Protein AF-A0A381RQI3-F1 (afdb_monomer)

InterPro domains:
  IPR013785 Aldolase-type TIM barrel [G3DSA:3.20.20.70] (3-277)
  IPR019563 Glycosyl-hydrolase 97, catalytic domain [PF10566] (22-69)
  IPR029483 Glycosyl-hydrolase 97, C-terminal oligomerisation domain [PF14509] (173-273)
  IPR052720 Glycosyl Hydrolase Family 97 [PTHR35803] (22-275)

Mean predicted aligned error: 3.52 Å

Structure (mmCIF, N/CA/C/O backbone):
data_AF-A0A381RQI3-F1
#
_entry.id   AF-A0A381RQI3-F1
#
loop_
_atom_site.group_PDB
_atom_site.id
_atom_site.type_symbol
_atom_site.label_atom_id
_atom_site.label_alt_id
_atom_site.label_comp_id
_atom_site.label_asym_id
_atom_site.label_entity_id
_atom_site.label_seq_id
_atom_site.pdbx_PDB_ins_code
_atom_site.Cartn_x
_atom_site.Cartn_y
_atom_site.Cartn_z
_atom_site.occupancy
_atom_site.B_iso_or_equiv
_atom_site.auth_seq_id
_atom_site.auth_comp_id
_atom_site.auth_asym_id
_atom_site.auth_atom_id
_atom_site.pdbx_PDB_model_num
ATOM 1 N N . VAL A 1 1 ? 12.091 7.242 -14.788 1.00 53.16 1 VAL A N 1
ATOM 2 C CA . VAL A 1 1 ? 11.832 5.875 -15.275 1.00 53.16 1 VAL A CA 1
ATOM 3 C C . VAL A 1 1 ? 12.208 5.806 -16.738 1.00 53.16 1 VAL A C 1
ATOM 5 O O . VAL A 1 1 ? 11.920 6.746 -17.475 1.00 53.16 1 VAL A O 1
ATOM 8 N N . ASN A 1 2 ? 12.920 4.756 -17.129 1.00 59.88 2 ASN A N 1
ATOM 9 C CA . ASN A 1 2 ? 13.439 4.573 -18.485 1.00 59.88 2 ASN A CA 1
ATOM 10 C C . ASN A 1 2 ? 12.409 3.966 -19.458 1.00 59.88 2 ASN A C 1
ATOM 12 O O . ASN A 1 2 ? 12.675 3.927 -20.662 1.00 59.88 2 ASN A O 1
ATOM 16 N N . ASP A 1 3 ? 11.251 3.533 -18.953 1.00 67.50 3 ASP A N 1
ATOM 17 C CA . ASP A 1 3 ? 10.214 2.773 -19.661 1.00 67.50 3 ASP A CA 1
ATOM 18 C C . ASP A 1 3 ? 9.406 3.586 -20.688 1.00 67.50 3 ASP A C 1
ATOM 20 O O . ASP A 1 3 ? 8.985 3.052 -21.714 1.00 67.50 3 ASP A O 1
ATOM 24 N N . GLY A 1 4 ? 9.283 4.900 -20.485 1.00 73.31 4 GLY A N 1
ATOM 25 C CA . GLY A 1 4 ? 8.610 5.830 -21.398 1.00 73.31 4 GLY A CA 1
ATOM 26 C C . GLY A 1 4 ? 9.417 6.258 -22.632 1.00 73.31 4 GLY A C 1
ATOM 27 O O . GLY A 1 4 ? 9.038 7.225 -23.292 1.00 73.31 4 GLY A O 1
ATOM 28 N N . SER A 1 5 ? 10.542 5.604 -22.944 1.00 82.44 5 SER A N 1
ATOM 29 C CA . SER A 1 5 ? 11.414 5.992 -24.062 1.00 82.44 5 SER A CA 1
ATOM 30 C C . SER A 1 5 ? 11.905 4.804 -24.894 1.00 82.44 5 SER A C 1
ATOM 32 O O . SER A 1 5 ? 12.023 3.678 -24.409 1.00 82.44 5 SER A O 1
ATOM 34 N N . GLN A 1 6 ? 12.215 5.063 -26.168 1.00 89.44 6 GLN A N 1
ATOM 35 C CA . GLN A 1 6 ? 12.796 4.085 -27.089 1.00 89.44 6 GLN A CA 1
ATOM 36 C C . GLN A 1 6 ? 14.313 3.984 -26.877 1.00 89.44 6 GLN A C 1
ATOM 38 O O . GLN A 1 6 ? 15.108 4.552 -27.630 1.00 89.44 6 GLN A O 1
ATOM 43 N N . ASN A 1 7 ? 14.733 3.321 -25.804 1.00 89.75 7 ASN A N 1
ATOM 44 C CA . ASN A 1 7 ? 16.131 3.274 -25.365 1.00 89.75 7 ASN A CA 1
ATOM 45 C C . ASN A 1 7 ? 16.698 1.852 -25.210 1.00 89.75 7 ASN A C 1
ATOM 47 O O . ASN A 1 7 ? 17.903 1.719 -24.976 1.00 89.75 7 ASN A O 1
ATOM 51 N N . ILE A 1 8 ? 15.890 0.804 -25.402 1.00 91.81 8 ILE A N 1
ATOM 52 C CA . ILE A 1 8 ? 16.362 -0.583 -25.354 1.00 91.81 8 ILE A CA 1
ATOM 53 C C . ILE A 1 8 ? 17.186 -0.879 -26.601 1.00 91.81 8 ILE A C 1
ATOM 55 O O . ILE A 1 8 ? 16.672 -0.841 -27.713 1.00 91.81 8 ILE A O 1
ATOM 59 N N . LYS A 1 9 ? 18.471 -1.187 -26.436 1.00 92.62 9 LYS A N 1
ATOM 60 C CA . LYS A 1 9 ? 19.347 -1.515 -27.565 1.00 92.62 9 LYS A CA 1
ATOM 61 C C . LYS A 1 9 ? 19.154 -2.972 -27.980 1.00 92.62 9 LYS A C 1
ATOM 63 O O . LYS A 1 9 ? 19.277 -3.871 -27.152 1.00 92.62 9 LYS A O 1
ATOM 68 N N . ARG A 1 10 ? 18.934 -3.198 -29.273 1.00 93.00 10 ARG A N 1
ATOM 69 C CA . ARG A 1 10 ? 18.914 -4.522 -29.903 1.00 93.00 10 ARG A CA 1
ATOM 70 C C . ARG A 1 10 ? 19.879 -4.537 -31.076 1.00 93.00 10 ARG A C 1
ATOM 72 O O . ARG A 1 10 ? 19.765 -3.701 -31.965 1.00 93.00 10 ARG A O 1
ATOM 79 N N . THR A 1 11 ? 20.794 -5.494 -31.106 1.00 93.81 11 THR A N 1
ATOM 80 C CA . THR A 1 11 ? 21.618 -5.738 -32.295 1.00 93.81 11 THR A CA 1
ATOM 81 C C . THR A 1 11 ? 20.816 -6.596 -33.268 1.00 93.81 11 THR A C 1
ATOM 83 O O . THR A 1 11 ? 20.365 -7.680 -32.899 1.00 93.81 11 THR A O 1
ATOM 86 N N . GLY A 1 12 ? 20.573 -6.091 -34.476 1.00 92.50 12 GLY A N 1
ATOM 87 C CA . GLY A 1 12 ? 19.930 -6.851 -35.543 1.00 92.50 12 GLY A CA 1
ATOM 88 C C . GLY A 1 12 ? 20.880 -7.861 -36.180 1.00 92.50 12 GLY A C 1
ATOM 89 O O . GLY A 1 12 ? 22.092 -7.810 -35.980 1.00 92.50 12 GLY A O 1
ATOM 90 N N . GLU A 1 13 ? 20.325 -8.764 -36.984 1.00 92.88 13 GLU A N 1
ATOM 91 C CA . GLU A 1 13 ? 21.108 -9.744 -37.754 1.00 92.88 13 GLU A CA 1
ATOM 92 C C . GLU A 1 13 ? 22.053 -9.076 -38.766 1.00 92.88 13 GLU A C 1
ATOM 94 O O . GLU A 1 13 ? 23.093 -9.630 -39.107 1.00 92.88 13 GLU A O 1
ATOM 99 N N . ASP A 1 14 ? 21.738 -7.848 -39.191 1.00 95.44 14 ASP A N 1
ATOM 100 C CA . ASP A 1 14 ? 22.593 -7.007 -40.034 1.00 95.44 14 ASP A CA 1
ATOM 101 C C . ASP A 1 14 ? 23.737 -6.317 -39.261 1.00 95.44 14 ASP A C 1
ATOM 103 O O . ASP A 1 14 ? 24.467 -5.497 -39.822 1.00 95.44 14 ASP A O 1
ATOM 107 N N . GLY A 1 15 ? 23.882 -6.611 -37.965 1.00 94.81 15 GLY A N 1
ATOM 108 C CA . GLY A 1 15 ? 24.885 -6.031 -37.076 1.00 94.81 15 GLY A CA 1
ATOM 109 C C . GLY A 1 15 ? 24.586 -4.599 -36.623 1.00 94.81 15 GLY A C 1
ATOM 110 O O . GLY A 1 15 ? 25.375 -4.032 -35.863 1.00 94.81 15 GLY A O 1
ATOM 111 N N . LYS A 1 16 ? 23.468 -3.988 -37.042 1.00 96.31 16 LYS A N 1
ATOM 112 C CA . LYS A 1 16 ? 23.109 -2.623 -36.631 1.00 96.31 16 LYS A CA 1
ATOM 113 C C . LYS A 1 16 ? 22.409 -2.609 -35.281 1.00 96.31 16 LYS A C 1
ATOM 115 O O . LYS A 1 16 ? 21.714 -3.546 -34.899 1.00 96.31 16 LYS A O 1
ATOM 120 N N . ILE A 1 17 ? 22.560 -1.498 -34.564 1.00 95.12 17 ILE A N 1
ATOM 121 C CA . ILE A 1 17 ? 21.849 -1.263 -33.306 1.00 95.12 17 ILE A CA 1
ATOM 122 C C . ILE A 1 17 ? 20.512 -0.588 -33.607 1.00 95.12 17 ILE A C 1
ATOM 124 O O . ILE A 1 17 ? 20.463 0.552 -34.067 1.00 95.12 17 ILE A O 1
ATOM 128 N N . TYR A 1 18 ? 19.435 -1.280 -33.268 1.00 93.62 18 TYR A N 1
ATOM 129 C CA . TYR A 1 18 ? 18.078 -0.763 -33.204 1.00 93.62 18 TYR A CA 1
ATOM 130 C C . TYR A 1 18 ? 17.760 -0.316 -31.780 1.00 93.62 18 TYR A C 1
ATOM 132 O O . TYR A 1 18 ? 18.354 -0.797 -30.808 1.00 93.62 18 TYR A O 1
ATOM 140 N N . LYS A 1 19 ? 16.814 0.616 -31.657 1.00 94.50 19 LYS A N 1
ATOM 141 C CA . LYS A 1 19 ? 16.245 1.006 -30.370 1.00 94.50 19 LYS A CA 1
ATOM 142 C C . LYS A 1 19 ? 14.799 0.539 -30.301 1.00 94.50 19 LYS A C 1
ATOM 144 O O . LYS A 1 19 ? 14.014 0.843 -31.192 1.00 94.50 19 LYS A O 1
ATOM 149 N N . GLU A 1 20 ? 14.452 -0.167 -29.242 1.00 94.81 20 GLU A N 1
ATOM 150 C CA . GLU A 1 20 ? 13.129 -0.733 -29.006 1.00 94.81 20 GLU A CA 1
ATOM 151 C C . GLU A 1 20 ? 12.443 -0.015 -27.837 1.00 94.81 20 GLU A C 1
ATOM 153 O O . GLU A 1 20 ? 13.090 0.608 -26.987 1.00 94.81 20 GLU A O 1
ATOM 158 N N . TRP A 1 21 ? 11.114 -0.090 -27.808 1.00 94.06 21 TRP A N 1
ATOM 159 C CA . TRP A 1 21 ? 10.300 0.376 -26.686 1.00 94.06 21 TRP A CA 1
ATOM 160 C C . TRP A 1 21 ? 10.151 -0.733 -25.645 1.00 94.06 21 TRP A C 1
ATOM 162 O O . TRP A 1 21 ? 10.003 -1.899 -26.012 1.00 94.06 21 TRP A O 1
ATOM 172 N N . HIS A 1 22 ? 10.054 -0.370 -24.362 1.00 93.88 22 HIS A N 1
ATOM 173 C CA . HIS A 1 22 ? 9.750 -1.316 -23.275 1.00 93.88 22 HIS A CA 1
ATOM 174 C C . HIS A 1 22 ? 8.429 -2.069 -23.489 1.00 93.88 22 HIS A C 1
ATOM 176 O O . HIS A 1 22 ? 8.245 -3.171 -22.977 1.00 93.88 22 HIS A O 1
ATOM 182 N N . HIS A 1 23 ? 7.509 -1.488 -24.264 1.00 93.69 23 HIS A N 1
ATOM 183 C CA . HIS A 1 23 ? 6.195 -2.066 -24.541 1.00 93.69 23 HIS A CA 1
ATOM 184 C C . HIS A 1 23 ? 6.011 -2.527 -25.993 1.00 93.69 23 HIS A C 1
ATOM 186 O O . HIS A 1 23 ? 4.901 -2.879 -26.389 1.00 93.69 23 HIS A O 1
ATOM 192 N N . GLY A 1 24 ? 7.083 -2.512 -26.792 1.00 95.12 24 GLY A N 1
ATOM 193 C CA . GLY A 1 24 ? 7.078 -3.057 -28.148 1.00 95.12 24 GLY A CA 1
ATOM 194 C C . GLY A 1 24 ? 7.112 -4.586 -28.149 1.00 95.12 24 GLY A C 1
ATOM 195 O O . GLY A 1 24 ? 7.486 -5.208 -27.153 1.00 95.12 24 GLY A O 1
ATOM 196 N N . GLN A 1 25 ? 6.769 -5.194 -29.289 1.00 95.75 25 GLN A N 1
ATOM 197 C CA . GLN A 1 25 ? 6.721 -6.653 -29.451 1.00 95.75 25 GLN A CA 1
ATOM 198 C C . GLN A 1 25 ? 8.014 -7.342 -28.991 1.00 95.75 25 GLN A C 1
ATOM 200 O O . GLN A 1 25 ? 7.950 -8.303 -28.231 1.00 95.75 25 GLN A O 1
ATOM 205 N N . TYR A 1 26 ? 9.177 -6.800 -29.368 1.00 94.94 26 TYR A N 1
ATOM 206 C CA . TYR A 1 26 ? 10.475 -7.347 -28.970 1.00 94.94 26 TYR A CA 1
ATOM 207 C C . TYR A 1 26 ? 10.625 -7.483 -27.445 1.00 94.94 26 TYR A C 1
ATOM 209 O O . TYR A 1 26 ? 11.058 -8.522 -26.948 1.00 94.94 26 TYR A O 1
ATOM 217 N N . MET A 1 27 ? 10.229 -6.458 -26.681 1.00 95.81 27 MET A N 1
ATOM 218 C CA . MET A 1 27 ? 10.315 -6.510 -25.220 1.00 95.81 27 MET A CA 1
ATOM 219 C C . MET A 1 27 ? 9.228 -7.387 -24.600 1.00 95.81 27 MET A C 1
ATOM 221 O O . MET A 1 27 ? 9.495 -8.058 -23.607 1.00 95.81 27 MET A O 1
ATOM 225 N N . VAL A 1 28 ? 8.036 -7.466 -25.199 1.00 97.00 28 VAL A N 1
ATOM 226 C CA . VAL A 1 28 ? 7.001 -8.426 -24.775 1.00 97.00 28 VAL A CA 1
ATOM 227 C C . VAL A 1 28 ? 7.511 -9.867 -24.898 1.00 97.00 28 VAL A C 1
ATOM 229 O O . VAL A 1 28 ? 7.361 -10.654 -23.961 1.00 97.00 28 VAL A O 1
ATOM 232 N N . GLU A 1 29 ? 8.157 -10.204 -26.014 1.00 97.25 29 GLU A N 1
ATOM 233 C CA . GLU A 1 29 ? 8.777 -11.515 -26.242 1.00 97.25 29 GLU A CA 1
ATOM 234 C C . GLU A 1 29 ? 9.956 -11.764 -25.290 1.00 97.25 29 GLU A C 1
ATOM 236 O O . GLU A 1 29 ? 10.095 -12.861 -24.747 1.00 97.25 29 GLU A O 1
ATOM 241 N N . HIS A 1 30 ? 10.764 -10.738 -25.008 1.00 96.25 30 HIS A N 1
ATOM 242 C CA . HIS A 1 30 ? 11.822 -10.817 -24.003 1.00 96.25 30 HIS A CA 1
ATOM 243 C C . HIS A 1 30 ? 11.269 -11.139 -22.606 1.00 96.25 30 HIS A C 1
ATOM 245 O O . HIS A 1 30 ? 11.702 -12.118 -21.994 1.00 96.25 30 HIS A O 1
ATOM 251 N N . PHE A 1 31 ? 10.285 -10.376 -22.114 1.00 96.69 31 PHE A N 1
ATOM 252 C CA . PHE A 1 31 ? 9.666 -10.623 -20.807 1.00 96.69 31 PHE A CA 1
ATOM 253 C C . PHE A 1 31 ? 9.037 -12.020 -20.737 1.00 96.69 31 PHE A C 1
ATOM 255 O O . PHE A 1 31 ? 9.186 -12.705 -19.725 1.00 96.69 31 PHE A O 1
ATOM 262 N N . ARG A 1 32 ? 8.393 -12.482 -21.822 1.00 97.38 32 ARG A N 1
ATOM 263 C CA . ARG A 1 32 ? 7.873 -13.854 -21.928 1.00 97.38 32 ARG A CA 1
ATOM 264 C C . ARG A 1 32 ? 8.980 -14.888 -21.754 1.00 97.38 32 ARG A C 1
ATOM 266 O O . ARG A 1 32 ? 8.833 -15.797 -20.943 1.00 97.38 32 ARG A O 1
ATOM 273 N N . LYS A 1 33 ? 10.087 -14.733 -22.483 1.00 98.12 33 LYS A N 1
ATOM 274 C CA . LYS A 1 33 ? 11.222 -15.658 -22.430 1.00 98.12 33 LYS A CA 1
ATOM 275 C C . LYS A 1 33 ? 11.845 -15.712 -21.037 1.00 98.12 33 LYS A C 1
ATOM 277 O O . LYS A 1 33 ? 12.157 -16.805 -20.568 1.00 98.12 33 LYS A O 1
ATOM 282 N N . VAL A 1 34 ? 12.022 -14.565 -20.377 1.00 97.88 34 VAL A N 1
ATOM 283 C CA . VAL A 1 34 ? 12.532 -14.503 -18.996 1.00 97.88 34 VAL A CA 1
ATOM 284 C C . VAL A 1 34 ? 11.594 -15.249 -18.051 1.00 97.88 34 VAL A C 1
ATOM 286 O O . VAL A 1 34 ? 12.056 -16.106 -17.305 1.00 97.88 34 VAL A O 1
ATOM 289 N N . LEU A 1 35 ? 10.286 -14.994 -18.138 1.00 97.62 35 LEU A N 1
ATOM 290 C CA . LEU A 1 35 ? 9.275 -15.634 -17.297 1.00 97.62 35 LEU A CA 1
ATOM 291 C C . LEU A 1 35 ? 9.223 -17.160 -17.477 1.00 97.62 35 LEU A C 1
ATOM 293 O O . LEU A 1 35 ? 9.250 -17.896 -16.492 1.00 97.62 35 LEU A O 1
ATOM 297 N N . GLU A 1 36 ? 9.193 -17.639 -18.723 1.00 98.19 36 GLU A N 1
ATOM 298 C CA . GLU A 1 36 ? 9.204 -19.072 -19.045 1.00 98.19 36 GLU A CA 1
ATOM 299 C C . GLU A 1 36 ? 10.511 -19.748 -18.634 1.00 98.19 36 GLU A C 1
ATOM 301 O O . GLU A 1 36 ? 10.508 -20.896 -18.195 1.00 98.19 36 GLU A O 1
ATOM 306 N N . THR A 1 37 ? 11.638 -19.048 -18.771 1.00 98.62 37 THR A N 1
ATOM 307 C CA . THR A 1 37 ? 12.931 -19.567 -18.320 1.00 98.62 37 THR A CA 1
ATOM 308 C C . THR A 1 37 ? 12.944 -19.672 -16.803 1.00 98.62 37 THR A C 1
ATOM 310 O O . THR A 1 37 ? 13.244 -20.742 -16.295 1.00 98.62 37 THR A O 1
ATOM 313 N N . ALA A 1 38 ? 12.548 -18.622 -16.081 1.00 98.56 38 ALA A N 1
ATOM 314 C CA . ALA A 1 38 ? 12.467 -18.641 -14.624 1.00 98.56 38 ALA A CA 1
ATOM 315 C C . ALA A 1 38 ? 11.561 -19.778 -14.120 1.00 98.56 38 ALA A C 1
ATOM 317 O O . ALA A 1 38 ? 11.947 -20.503 -13.209 1.00 98.56 38 ALA A O 1
ATOM 318 N N . ALA A 1 39 ? 10.427 -20.021 -14.788 1.00 98.19 39 ALA A N 1
ATOM 319 C CA . ALA A 1 39 ? 9.520 -21.117 -14.449 1.00 98.19 39 ALA A CA 1
ATOM 320 C C . ALA A 1 39 ? 10.182 -22.504 -14.563 1.00 98.19 39 ALA A C 1
ATOM 322 O O . ALA A 1 39 ? 9.957 -23.350 -13.704 1.00 98.19 39 ALA A O 1
ATOM 323 N N . LYS A 1 40 ? 11.040 -22.737 -15.572 1.00 98.38 40 LYS A N 1
ATOM 324 C CA . LYS A 1 40 ? 11.800 -24.001 -15.717 1.00 98.38 40 LYS A CA 1
ATOM 325 C C . LYS A 1 40 ? 12.765 -24.261 -14.559 1.00 98.38 40 LYS A C 1
ATOM 327 O O . LYS A 1 40 ? 13.135 -25.409 -14.342 1.00 98.38 40 LYS A O 1
ATOM 332 N N . TYR A 1 41 ? 13.191 -23.206 -13.869 1.00 98.44 41 TYR A N 1
ATOM 333 C CA . TYR A 1 41 ? 14.103 -23.265 -12.728 1.00 98.44 41 TYR A CA 1
ATOM 334 C C . TYR A 1 41 ? 13.388 -23.025 -11.393 1.00 98.44 41 TYR A C 1
ATOM 336 O O . TYR A 1 41 ? 14.059 -22.786 -10.396 1.00 98.44 41 TYR A O 1
ATOM 344 N N . GLU A 1 42 ? 12.050 -23.054 -11.372 1.00 98.12 42 GLU A N 1
ATOM 345 C CA . GLU A 1 42 ? 11.244 -22.826 -10.162 1.00 98.12 42 GLU A CA 1
ATOM 346 C C . GLU A 1 42 ? 11.527 -21.465 -9.495 1.00 98.12 42 GLU A C 1
ATOM 348 O O . GLU A 1 42 ? 11.385 -21.285 -8.288 1.00 98.12 42 GLU A O 1
ATOM 353 N N . VAL A 1 43 ? 11.909 -20.474 -10.307 1.00 98.38 43 VAL A N 1
ATOM 354 C CA . VAL A 1 43 ? 12.161 -19.102 -9.870 1.00 98.38 43 VAL A CA 1
ATOM 355 C C . VAL A 1 43 ? 10.942 -18.237 -10.162 1.00 98.38 43 VAL A C 1
ATOM 357 O O . VAL A 1 43 ? 10.460 -18.133 -11.297 1.00 98.38 43 VAL A O 1
ATOM 360 N N . SER A 1 44 ? 10.481 -17.560 -9.119 1.00 98.12 44 SER A N 1
ATOM 361 C CA . SER A 1 44 ? 9.484 -16.505 -9.225 1.00 98.12 44 SER A CA 1
ATOM 362 C C . SER A 1 44 ? 10.124 -15.138 -9.427 1.00 98.12 44 SER A C 1
ATOM 364 O O . SER A 1 44 ? 11.233 -14.886 -8.962 1.00 98.12 44 SER A O 1
ATOM 366 N N . ILE A 1 45 ? 9.422 -14.247 -10.125 1.00 97.06 45 ILE A N 1
ATOM 367 C CA . ILE A 1 45 ? 9.941 -12.940 -10.527 1.00 97.06 45 ILE A CA 1
ATOM 368 C C . ILE A 1 45 ? 9.050 -11.788 -10.060 1.00 97.06 45 ILE A C 1
ATOM 370 O O . ILE A 1 45 ? 7.818 -11.853 -10.122 1.00 97.06 45 ILE A O 1
ATOM 374 N N . VAL A 1 46 ? 9.713 -10.708 -9.645 1.00 96.75 46 VAL A N 1
ATOM 375 C CA . VAL A 1 46 ? 9.141 -9.376 -9.427 1.00 96.75 46 VAL A CA 1
ATOM 376 C C . VAL A 1 46 ? 9.880 -8.418 -10.354 1.00 96.75 46 VAL A C 1
ATOM 378 O O . VAL A 1 46 ? 11.093 -8.266 -10.242 1.00 96.75 46 VAL A O 1
ATOM 381 N N . VAL A 1 47 ? 9.179 -7.837 -11.330 1.00 94.50 47 VAL A N 1
ATOM 382 C CA . VAL A 1 47 ? 9.823 -7.088 -12.427 1.00 94.50 47 VAL A CA 1
ATOM 383 C C . VAL A 1 47 ? 9.572 -5.586 -12.288 1.00 94.50 47 VAL A C 1
ATOM 385 O O . VAL A 1 47 ? 8.422 -5.143 -12.323 1.00 94.50 47 VAL A O 1
ATOM 388 N N . HIS A 1 48 ? 10.647 -4.806 -12.172 1.00 95.25 48 HIS A N 1
ATOM 389 C CA . HIS A 1 48 ? 10.643 -3.340 -12.291 1.00 95.25 48 HIS A CA 1
ATOM 390 C C . HIS A 1 48 ? 10.879 -2.928 -13.755 1.00 95.25 48 HIS A C 1
ATOM 392 O O . HIS A 1 48 ? 11.354 -3.737 -14.555 1.00 95.25 48 HIS A O 1
ATOM 398 N N . GLU A 1 49 ? 10.391 -1.746 -14.141 1.00 94.19 49 GLU A N 1
ATOM 399 C CA . GLU A 1 49 ? 10.236 -1.323 -15.550 1.00 94.19 49 GLU A CA 1
ATOM 400 C C . GLU A 1 49 ? 9.617 -2.393 -16.495 1.00 94.19 49 GLU A C 1
ATOM 402 O O . GLU A 1 49 ? 10.132 -2.664 -17.588 1.00 94.19 49 GLU A O 1
ATOM 407 N N . PRO A 1 50 ? 8.495 -3.038 -16.115 1.00 94.06 50 PRO A N 1
ATOM 408 C CA . PRO A 1 50 ? 7.918 -4.146 -16.865 1.00 94.06 50 PRO A CA 1
ATOM 409 C C . PRO A 1 50 ? 7.074 -3.673 -18.064 1.00 94.06 50 PRO A C 1
ATOM 411 O O . PRO A 1 50 ? 6.647 -2.522 -18.171 1.00 94.06 50 PRO A O 1
ATOM 414 N N . ILE A 1 51 ? 6.663 -4.619 -18.913 1.00 94.19 51 ILE A N 1
ATOM 415 C CA . ILE A 1 51 ? 5.397 -4.469 -19.644 1.00 94.19 51 ILE A CA 1
ATOM 416 C C . ILE A 1 51 ? 4.222 -4.439 -18.648 1.00 94.19 51 ILE A C 1
ATOM 418 O O . ILE A 1 51 ? 4.220 -5.181 -17.659 1.00 94.19 51 ILE A O 1
ATOM 422 N N . LYS A 1 52 ? 3.189 -3.628 -18.918 1.00 94.44 52 LYS A N 1
ATOM 423 C CA . LYS A 1 52 ? 1.947 -3.635 -18.124 1.00 94.44 52 LYS A CA 1
ATOM 424 C C . LYS A 1 52 ? 1.354 -5.045 -18.022 1.00 94.44 52 LYS A C 1
ATOM 426 O O . LYS A 1 52 ? 1.432 -5.832 -18.967 1.00 94.44 52 LYS A O 1
ATOM 431 N N . ASP A 1 53 ? 0.732 -5.363 -16.893 1.00 96.12 53 ASP A N 1
ATOM 432 C CA . ASP A 1 53 ? 0.089 -6.667 -16.747 1.00 96.12 53 ASP A CA 1
ATOM 433 C C . ASP A 1 53 ? -1.200 -6.756 -17.565 1.00 96.12 53 ASP A C 1
ATOM 435 O O . ASP A 1 53 ? -1.946 -5.785 -17.729 1.00 96.12 53 ASP A O 1
ATOM 439 N N . THR A 1 54 ? -1.454 -7.968 -18.034 1.00 96.31 54 THR A N 1
ATOM 440 C CA . THR A 1 54 ? -2.621 -8.385 -18.813 1.00 96.31 54 THR A CA 1
ATOM 441 C C . THR A 1 54 ? -3.251 -9.663 -18.241 1.00 96.31 54 THR A C 1
ATOM 443 O O . THR A 1 54 ? -4.022 -10.333 -18.919 1.00 96.31 54 THR A O 1
ATOM 446 N N . GLY A 1 55 ? -2.932 -10.012 -16.988 1.00 95.50 55 GLY A N 1
ATOM 447 C CA . GLY A 1 55 ? -3.449 -11.186 -16.281 1.00 95.50 55 GLY A CA 1
ATOM 448 C C . GLY A 1 55 ? -2.594 -12.443 -16.443 1.00 95.50 55 GLY A C 1
ATOM 449 O O . GLY A 1 55 ? -3.033 -13.540 -16.096 1.00 95.50 55 GLY A O 1
ATOM 450 N N . ILE A 1 56 ? -1.365 -12.314 -16.955 1.00 95.19 56 ILE A N 1
ATOM 451 C CA . ILE A 1 56 ? -0.564 -13.475 -17.362 1.00 95.19 56 ILE A CA 1
ATOM 452 C C . ILE A 1 56 ? -0.139 -14.377 -16.200 1.00 95.19 56 ILE A C 1
ATOM 454 O O . ILE A 1 56 ? 0.124 -15.561 -16.404 1.00 95.19 56 ILE A O 1
ATOM 458 N N . ARG A 1 57 ? -0.152 -13.840 -14.976 1.00 95.81 57 ARG A N 1
ATOM 459 C CA . ARG A 1 57 ? 0.063 -14.591 -13.734 1.00 95.81 57 ARG A CA 1
ATOM 460 C C . ARG A 1 57 ? -0.891 -15.780 -13.561 1.00 95.81 57 ARG A C 1
ATOM 462 O O . ARG A 1 57 ? -0.553 -16.729 -12.875 1.00 95.81 57 ARG A O 1
ATOM 469 N N . ARG A 1 58 ? -2.060 -15.776 -14.221 1.00 97.19 58 ARG A N 1
ATOM 470 C CA . ARG A 1 58 ? -2.958 -16.944 -14.251 1.00 97.19 58 ARG A CA 1
ATOM 471 C C . ARG A 1 58 ? -2.336 -18.135 -14.990 1.00 97.19 58 ARG A C 1
ATOM 473 O O . ARG A 1 58 ? -2.560 -19.273 -14.604 1.00 97.19 58 ARG A O 1
ATOM 480 N N . THR A 1 59 ? -1.604 -17.874 -16.071 1.00 97.31 59 THR A N 1
ATOM 481 C CA . THR A 1 59 ? -0.931 -18.907 -16.877 1.00 97.31 59 THR A CA 1
ATOM 482 C C . THR A 1 59 ? 0.450 -19.235 -16.315 1.00 97.31 59 THR A C 1
ATOM 484 O O . THR A 1 59 ? 0.857 -20.389 -16.338 1.00 97.31 59 THR A O 1
ATOM 487 N N . PHE A 1 60 ? 1.155 -18.225 -15.798 1.00 97.44 60 PHE A N 1
ATOM 488 C CA . PHE A 1 60 ? 2.491 -18.342 -15.214 1.00 97.44 60 PHE A CA 1
ATOM 489 C C . PHE A 1 60 ? 2.492 -17.761 -13.793 1.00 97.44 60 PHE A C 1
ATOM 491 O O . PHE A 1 60 ? 2.827 -16.585 -13.621 1.00 97.44 60 PHE A O 1
ATOM 498 N N . PRO A 1 61 ? 2.114 -18.555 -12.773 1.00 97.12 61 PRO A N 1
ATOM 499 C CA . PRO A 1 61 ? 2.002 -18.084 -11.388 1.00 97.12 61 PRO A CA 1
ATOM 500 C C . PRO A 1 61 ? 3.316 -17.581 -10.783 1.00 97.12 61 PRO A C 1
ATOM 502 O O . PRO A 1 61 ? 3.295 -16.811 -9.829 1.00 97.12 61 PRO A O 1
ATOM 505 N N . ASN A 1 62 ? 4.459 -17.951 -11.369 1.00 97.75 62 ASN A N 1
ATOM 506 C CA . ASN A 1 62 ? 5.771 -17.445 -10.974 1.00 97.75 62 ASN A CA 1
ATOM 507 C C . ASN A 1 62 ? 5.989 -15.958 -11.351 1.00 97.75 62 ASN A C 1
ATOM 509 O O . ASN A 1 62 ? 6.951 -15.349 -10.894 1.00 97.75 62 ASN A O 1
ATOM 513 N N . MET A 1 63 ? 5.094 -15.333 -12.132 1.00 96.56 63 MET A N 1
ATOM 514 C CA . MET A 1 63 ? 5.004 -13.870 -12.257 1.00 96.56 63 MET A CA 1
ATOM 515 C C . MET A 1 63 ? 4.242 -13.288 -11.054 1.00 96.56 63 MET A C 1
ATOM 517 O O . MET A 1 63 ? 3.054 -12.974 -11.157 1.00 96.56 63 MET A O 1
ATOM 521 N N . ILE A 1 64 ? 4.922 -13.152 -9.916 1.00 95.44 64 ILE A N 1
ATOM 522 C CA . ILE A 1 64 ? 4.295 -12.786 -8.637 1.00 95.44 64 ILE A CA 1
ATOM 523 C C . ILE A 1 64 ? 3.792 -11.340 -8.644 1.00 95.44 64 ILE A C 1
ATOM 525 O O . ILE A 1 64 ? 2.645 -11.069 -8.291 1.00 95.44 64 ILE A O 1
ATOM 529 N N . SER A 1 65 ? 4.659 -10.396 -9.010 1.00 95.50 65 SER A N 1
ATOM 530 C CA . SER A 1 65 ? 4.351 -8.965 -8.978 1.00 95.50 65 SER A CA 1
ATOM 531 C C . SER A 1 65 ? 5.201 -8.193 -9.982 1.00 95.50 65 SER A C 1
ATOM 533 O O . SER A 1 65 ? 6.084 -8.744 -10.642 1.00 95.50 65 SER A O 1
ATOM 535 N N . ARG A 1 66 ? 4.910 -6.907 -10.147 1.00 96.12 66 ARG A N 1
ATOM 536 C CA . ARG A 1 66 ? 5.684 -5.989 -10.987 1.00 96.12 66 ARG A CA 1
ATOM 537 C C . ARG A 1 66 ? 5.476 -4.551 -10.518 1.00 96.12 66 ARG A C 1
ATOM 539 O O . ARG A 1 66 ? 4.429 -4.267 -9.942 1.00 96.12 66 ARG A O 1
ATOM 546 N N . GLU A 1 67 ? 6.396 -3.639 -10.804 1.00 96.38 67 GLU A N 1
ATOM 547 C CA . GLU A 1 67 ? 6.224 -2.221 -10.452 1.00 96.38 67 GLU A CA 1
ATOM 548 C C . GLU A 1 67 ? 5.370 -1.496 -11.512 1.00 96.38 67 GLU A C 1
ATOM 550 O O . GLU A 1 67 ? 4.145 -1.469 -11.402 1.00 96.38 67 GLU A O 1
ATOM 555 N N . GLY A 1 68 ? 5.952 -0.986 -12.602 1.00 94.31 68 GLY A N 1
ATOM 556 C CA . GLY A 1 68 ? 5.206 -0.491 -13.778 1.00 94.31 68 GLY A CA 1
ATOM 557 C C . GLY A 1 68 ? 4.257 0.680 -13.495 1.00 94.31 68 GLY A C 1
ATOM 558 O O . GLY A 1 68 ? 3.236 0.833 -14.168 1.00 94.31 68 GLY A O 1
ATOM 559 N N . ALA A 1 69 ? 4.553 1.434 -12.441 1.00 95.62 69 ALA A N 1
ATOM 560 C CA . ALA A 1 69 ? 3.985 2.715 -12.041 1.00 95.62 69 ALA A CA 1
ATOM 561 C C . ALA A 1 69 ? 4.902 3.291 -10.953 1.00 95.62 69 ALA A C 1
ATOM 563 O O . ALA A 1 69 ? 5.682 2.554 -10.372 1.00 95.62 69 ALA A O 1
ATOM 564 N N . ARG A 1 70 ? 4.785 4.582 -10.630 1.00 96.62 70 ARG A N 1
ATOM 565 C CA . ARG A 1 70 ? 5.624 5.197 -9.586 1.00 96.62 70 ARG A CA 1
ATOM 566 C C . ARG A 1 70 ? 5.394 4.512 -8.229 1.00 96.62 70 ARG A C 1
ATOM 568 O O . ARG A 1 70 ? 4.302 4.659 -7.674 1.00 96.62 70 ARG A O 1
ATOM 575 N N . GLY A 1 71 ? 6.388 3.790 -7.712 1.00 97.50 71 GLY A N 1
ATOM 576 C CA . GLY A 1 71 ? 6.382 3.216 -6.364 1.00 97.50 71 GLY A CA 1
ATOM 577 C C . GLY A 1 71 ? 6.840 4.197 -5.281 1.00 97.50 71 GLY A C 1
ATOM 578 O O . GLY A 1 71 ? 6.923 5.412 -5.508 1.00 97.50 71 GLY A O 1
ATOM 579 N N . GLN A 1 72 ? 7.160 3.670 -4.097 1.00 98.06 72 GLN A N 1
ATOM 580 C CA . GLN A 1 72 ? 7.662 4.452 -2.963 1.00 98.06 72 GLN A CA 1
ATOM 581 C C . GLN A 1 72 ? 9.028 5.095 -3.240 1.00 98.06 72 GLN A C 1
ATOM 583 O O . GLN A 1 72 ? 9.331 6.163 -2.708 1.00 98.06 72 GLN A O 1
ATOM 588 N N . GLU A 1 73 ? 9.828 4.524 -4.142 1.00 96.38 73 GLU A N 1
ATOM 589 C CA . GLU A 1 73 ? 11.131 5.068 -4.543 1.00 96.38 73 GLU A CA 1
ATOM 590 C C . GLU A 1 73 ? 11.054 6.526 -5.042 1.00 96.38 73 GLU A C 1
ATOM 592 O O . GLU A 1 73 ? 11.923 7.348 -4.737 1.00 96.38 73 GLU A O 1
ATOM 597 N N . PHE A 1 74 ? 9.948 6.899 -5.694 1.00 96.00 74 PHE A N 1
ATOM 598 C CA . PHE A 1 74 ? 9.683 8.264 -6.147 1.00 96.00 74 PHE A CA 1
ATOM 599 C C . PHE A 1 74 ? 9.536 9.265 -5.005 1.00 96.00 74 PHE A C 1
ATOM 601 O O . PHE A 1 74 ? 9.789 10.456 -5.202 1.00 96.00 74 PHE A O 1
ATOM 608 N N . ASN A 1 75 ? 9.154 8.801 -3.816 1.00 95.88 75 ASN A N 1
ATOM 609 C CA . ASN A 1 75 ? 9.192 9.607 -2.605 1.00 95.88 75 ASN A CA 1
ATOM 610 C C . ASN A 1 75 ? 10.630 9.752 -2.094 1.00 95.88 75 ASN A C 1
ATOM 612 O O . ASN A 1 75 ? 11.005 10.830 -1.653 1.00 95.88 75 ASN A O 1
ATOM 616 N N . GLY A 1 76 ? 11.473 8.731 -2.241 1.00 91.62 76 GLY A N 1
ATOM 617 C CA . GLY A 1 76 ? 12.882 8.770 -1.846 1.00 91.62 76 GLY A CA 1
ATOM 618 C C . GLY A 1 76 ? 13.746 9.716 -2.686 1.00 91.62 76 GLY A C 1
ATOM 619 O O . GLY A 1 76 ? 14.433 10.573 -2.129 1.00 91.62 76 GLY A O 1
ATOM 620 N N . PHE A 1 77 ? 13.726 9.592 -4.020 1.00 88.88 77 PHE A N 1
ATOM 621 C CA . PHE A 1 77 ? 14.711 10.275 -4.873 1.00 88.88 77 PHE A CA 1
ATOM 622 C C . PHE A 1 77 ? 14.228 11.585 -5.517 1.00 88.88 77 PHE A C 1
ATOM 624 O O . PHE A 1 77 ? 15.038 12.506 -5.666 1.00 88.88 77 PHE A O 1
ATOM 631 N N . MET A 1 78 ? 12.943 11.740 -5.868 1.00 92.06 78 MET A N 1
ATOM 632 C CA . MET A 1 78 ? 12.464 12.968 -6.532 1.00 92.06 78 MET A CA 1
ATOM 633 C C . MET A 1 78 ? 12.329 14.128 -5.547 1.00 92.06 78 MET A C 1
ATOM 635 O O . MET A 1 78 ? 12.081 13.925 -4.361 1.00 92.06 78 MET A O 1
ATOM 639 N N . GLY A 1 79 ? 12.459 15.362 -6.037 1.00 91.06 79 GLY A N 1
ATOM 640 C CA . GLY A 1 79 ? 12.179 16.556 -5.235 1.00 91.06 79 GLY A CA 1
ATOM 641 C C . GLY A 1 79 ? 10.690 16.693 -4.891 1.00 91.06 79 GLY A C 1
ATOM 642 O O . GLY A 1 79 ? 9.837 16.123 -5.568 1.00 91.06 79 GLY A O 1
ATOM 643 N N . SER A 1 80 ? 10.360 17.507 -3.884 1.00 89.62 80 SER A N 1
ATOM 644 C CA . SER A 1 80 ? 8.988 17.697 -3.370 1.00 89.62 80 SER A CA 1
ATOM 645 C C . SER A 1 80 ? 7.990 18.203 -4.421 1.00 89.62 80 SER A C 1
ATOM 647 O O . SER A 1 80 ? 6.780 18.044 -4.274 1.00 89.62 80 SER A O 1
ATOM 649 N N . LYS A 1 81 ? 8.478 18.810 -5.510 1.00 91.50 81 LYS A N 1
ATOM 650 C CA . LYS A 1 81 ? 7.654 19.183 -6.665 1.00 91.50 81 LYS A CA 1
ATOM 651 C C . LYS A 1 81 ? 7.168 17.951 -7.429 1.00 91.50 81 LYS A C 1
ATOM 653 O O . LYS A 1 81 ? 5.985 17.876 -7.748 1.00 91.50 81 LYS A O 1
ATOM 658 N N . ASP A 1 82 ? 8.043 16.974 -7.636 1.00 92.81 82 ASP A N 1
ATOM 659 C CA . ASP A 1 82 ? 7.834 15.885 -8.588 1.00 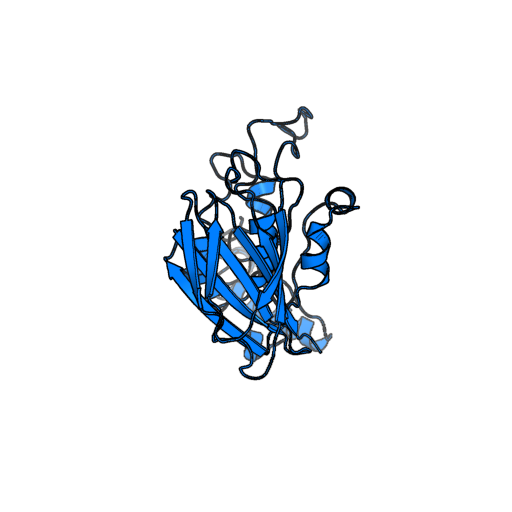92.81 82 ASP A CA 1
ATOM 660 C C . ASP A 1 82 ? 7.594 14.524 -7.927 1.00 92.81 82 ASP A C 1
ATOM 662 O O . ASP A 1 82 ? 7.182 13.605 -8.627 1.00 92.81 82 ASP A O 1
ATOM 666 N N . ASN A 1 83 ? 7.810 14.364 -6.617 1.00 94.56 83 ASN A N 1
ATOM 667 C CA . ASN A 1 83 ? 7.466 13.140 -5.882 1.00 94.56 83 ASN A CA 1
ATOM 668 C C . ASN A 1 83 ? 5.959 12.814 -5.945 1.00 94.56 83 ASN A C 1
ATOM 670 O O . ASN A 1 83 ? 5.146 13.609 -6.439 1.00 94.56 83 ASN A O 1
ATOM 674 N N . ASN A 1 84 ? 5.579 11.633 -5.450 1.00 97.44 84 ASN A N 1
ATOM 675 C CA . ASN A 1 84 ? 4.170 11.254 -5.396 1.00 97.44 84 ASN A CA 1
ATOM 676 C C . ASN A 1 84 ? 3.400 12.238 -4.505 1.00 97.44 84 ASN A C 1
ATOM 678 O O . ASN A 1 84 ? 3.943 12.791 -3.555 1.00 97.44 84 ASN A O 1
ATOM 682 N N . LYS A 1 85 ? 2.127 12.480 -4.819 1.00 97.56 85 LYS A N 1
ATOM 683 C CA . LYS A 1 85 ? 1.236 13.335 -4.017 1.00 97.56 85 LYS A CA 1
ATOM 684 C C . LYS A 1 85 ? 0.341 12.478 -3.121 1.00 97.56 85 LYS A C 1
ATOM 686 O O . LYS A 1 85 ? 0.184 11.292 -3.414 1.00 97.56 85 LYS A O 1
ATOM 691 N N . PRO A 1 86 ? -0.296 13.041 -2.074 1.00 98.06 86 PRO A N 1
ATOM 692 C CA . PRO A 1 86 ? -1.169 12.268 -1.190 1.00 98.06 86 PRO A CA 1
ATOM 693 C C . PRO A 1 86 ? -2.258 11.462 -1.916 1.00 98.06 86 PRO A C 1
ATOM 695 O O . PRO A 1 86 ? -2.628 10.384 -1.457 1.00 98.06 86 PRO A O 1
ATOM 698 N N . ASN A 1 87 ? -2.759 11.948 -3.055 1.00 98.50 87 ASN A N 1
ATOM 699 C CA . ASN A 1 87 ? -3.754 11.255 -3.876 1.00 98.50 87 ASN A CA 1
ATOM 700 C C . ASN A 1 87 ? -3.194 10.116 -4.753 1.00 98.50 87 ASN A C 1
ATOM 702 O O . ASN A 1 87 ? -3.975 9.370 -5.330 1.00 98.50 87 ASN A O 1
ATOM 706 N N . HIS A 1 88 ? -1.876 9.948 -4.881 1.00 98.75 88 HIS A N 1
ATOM 707 C CA . HIS A 1 88 ? -1.287 8.946 -5.779 1.00 98.75 88 HIS A CA 1
ATOM 708 C C . HIS A 1 88 ? -1.777 7.530 -5.456 1.00 98.75 88 HIS A C 1
ATOM 710 O O . HIS A 1 88 ? -2.335 6.845 -6.314 1.00 98.75 88 HIS A O 1
ATOM 716 N N . SER A 1 89 ? -1.687 7.124 -4.187 1.00 98.50 89 SER A N 1
ATOM 717 C CA . SER A 1 89 ? -2.140 5.802 -3.744 1.00 98.50 89 SER A CA 1
ATOM 718 C C . SER A 1 89 ? -3.662 5.624 -3.752 1.00 98.50 89 SER A C 1
ATOM 720 O O . SER A 1 89 ? -4.126 4.489 -3.731 1.00 98.50 89 SER A O 1
ATOM 722 N N . THR A 1 90 ? -4.453 6.698 -3.870 1.00 98.75 90 THR A N 1
ATOM 723 C CA . THR A 1 90 ? -5.913 6.614 -4.077 1.00 98.75 90 THR A CA 1
ATOM 724 C C . THR A 1 90 ? -6.305 6.565 -5.560 1.00 98.75 90 THR A C 1
ATOM 726 O O . THR A 1 90 ? -7.480 6.394 -5.877 1.00 98.75 90 THR A O 1
ATOM 729 N N . ILE A 1 91 ? -5.345 6.690 -6.486 1.00 98.88 91 ILE A N 1
ATOM 730 C CA . ILE A 1 91 ? -5.544 6.517 -7.936 1.00 98.88 91 ILE A CA 1
ATOM 731 C C . ILE A 1 91 ? -5.151 5.102 -8.376 1.00 98.88 91 ILE A C 1
ATOM 733 O O . ILE A 1 91 ? -5.833 4.512 -9.218 1.00 98.88 91 ILE A O 1
ATOM 737 N N . LEU A 1 92 ? -4.075 4.542 -7.806 1.00 98.69 92 LEU A N 1
ATOM 738 C CA . LEU A 1 92 ? -3.534 3.231 -8.196 1.00 98.69 92 LEU A CA 1
ATOM 739 C C . LEU A 1 92 ? -4.585 2.096 -8.189 1.00 98.69 92 LEU A C 1
ATOM 741 O O . LEU A 1 92 ? -4.640 1.374 -9.190 1.00 98.69 92 LEU A O 1
ATOM 745 N N . PRO A 1 93 ? -5.465 1.955 -7.170 1.00 98.38 93 PRO A N 1
ATOM 746 C CA . PRO A 1 93 ? -6.511 0.922 -7.139 1.00 98.38 93 PRO A CA 1
ATOM 747 C C . PRO A 1 93 ? -7.482 0.957 -8.321 1.00 98.38 93 PRO A C 1
ATOM 749 O O . PRO A 1 93 ? -7.954 -0.082 -8.768 1.00 98.38 93 PRO A O 1
ATOM 752 N N . PHE A 1 94 ? -7.737 2.148 -8.863 1.00 98.19 94 PHE A N 1
ATOM 753 C CA . PHE A 1 94 ? -8.692 2.380 -9.949 1.00 98.19 94 PHE A CA 1
ATOM 754 C C . PHE A 1 94 ? -8.028 2.460 -11.326 1.00 98.19 94 PHE A C 1
ATOM 756 O O . PHE A 1 94 ? -8.681 2.779 -12.317 1.00 98.19 94 PHE A O 1
ATOM 763 N N . THR A 1 95 ? -6.719 2.229 -11.399 1.00 98.19 95 THR A N 1
ATOM 764 C CA . THR A 1 95 ? -5.952 2.315 -12.642 1.00 98.19 95 THR A CA 1
ATOM 765 C C . THR A 1 95 ? -4.963 1.156 -12.722 1.00 98.19 95 THR A C 1
ATOM 767 O O . THR A 1 95 ? -5.285 0.090 -13.242 1.00 98.19 95 THR A O 1
ATOM 770 N N . ARG A 1 96 ? -3.765 1.334 -12.162 1.00 97.56 96 ARG A N 1
ATOM 771 C CA . ARG A 1 96 ? -2.643 0.396 -12.221 1.00 97.56 96 ARG A CA 1
ATOM 772 C C . ARG A 1 96 ? -2.963 -0.974 -11.616 1.00 97.56 96 ARG A C 1
ATOM 774 O O . ARG A 1 96 ? -2.459 -1.975 -12.121 1.00 97.56 96 ARG A O 1
ATOM 781 N N . LEU A 1 97 ? -3.766 -1.037 -10.555 1.00 97.19 97 LEU A N 1
ATOM 782 C CA . LEU A 1 97 ? -4.064 -2.290 -9.851 1.00 97.19 97 LEU A CA 1
ATOM 783 C C . LEU A 1 97 ? -5.232 -3.081 -10.450 1.00 97.19 97 LEU A C 1
ATOM 785 O O . LEU A 1 97 ? -5.434 -4.226 -10.056 1.00 97.19 97 LEU A O 1
ATOM 789 N N . ILE A 1 98 ? -5.955 -2.531 -11.435 1.00 94.88 98 ILE A N 1
ATOM 790 C CA . ILE A 1 98 ? -7.060 -3.246 -12.094 1.00 94.88 98 ILE A CA 1
ATOM 791 C C . ILE A 1 98 ? -6.563 -4.543 -12.745 1.00 94.88 98 ILE A C 1
ATOM 793 O O . ILE A 1 98 ? -7.248 -5.561 -12.697 1.00 94.88 98 ILE A O 1
ATOM 797 N N . SER A 1 99 ? -5.375 -4.525 -13.358 1.00 90.25 99 SER A N 1
ATOM 798 C CA . SER A 1 99 ? -4.848 -5.685 -14.086 1.00 90.25 99 SER A CA 1
ATOM 799 C C . SER A 1 99 ? -3.708 -6.417 -13.384 1.00 90.25 99 SER A C 1
ATOM 801 O O . SER A 1 99 ? -3.265 -7.451 -13.884 1.00 90.25 99 SER A O 1
ATOM 803 N N . SER A 1 100 ? -3.201 -5.905 -12.258 1.00 92.88 100 SER A N 1
ATOM 804 C CA . SER A 1 100 ? -1.880 -6.305 -11.779 1.00 92.88 100 SER A CA 1
ATOM 805 C C . SER A 1 100 ? -1.667 -6.051 -10.289 1.00 92.88 100 SER A C 1
ATOM 807 O O . SER A 1 100 ? -1.872 -4.916 -9.854 1.00 92.88 100 SER A O 1
ATOM 809 N N . PRO A 1 101 ? -1.101 -7.012 -9.537 1.00 97.12 101 PRO A N 1
ATOM 810 C CA . PRO A 1 101 ? -0.439 -6.680 -8.280 1.00 97.12 101 PRO A CA 1
ATOM 811 C C . PRO A 1 101 ? 0.692 -5.665 -8.516 1.00 97.12 101 PRO A C 1
ATOM 813 O O . PRO A 1 101 ? 1.181 -5.517 -9.649 1.00 97.12 101 PRO A O 1
ATOM 816 N N . MET A 1 102 ? 1.067 -4.922 -7.479 1.00 98.25 102 MET A N 1
ATOM 817 C CA . MET A 1 102 ? 2.135 -3.928 -7.573 1.00 98.25 102 MET A CA 1
ATOM 818 C C . MET A 1 102 ? 3.109 -4.047 -6.417 1.00 98.25 102 MET A C 1
ATOM 820 O O . MET A 1 102 ? 2.721 -3.894 -5.265 1.00 98.25 102 MET A O 1
ATOM 824 N N . ASP A 1 103 ? 4.382 -4.234 -6.747 1.00 98.44 103 ASP A N 1
ATOM 825 C CA . ASP A 1 103 ? 5.471 -4.042 -5.797 1.00 98.44 103 ASP A CA 1
ATOM 826 C C . ASP A 1 103 ? 5.660 -2.536 -5.553 1.00 98.44 103 ASP A C 1
ATOM 828 O O . ASP A 1 103 ? 6.441 -1.874 -6.226 1.00 98.44 103 ASP A O 1
ATOM 832 N N . TYR A 1 104 ? 4.819 -1.966 -4.683 1.00 98.62 104 TYR A N 1
ATOM 833 C CA . TYR A 1 104 ? 4.821 -0.532 -4.367 1.00 98.62 104 TYR A CA 1
ATOM 834 C C . TYR A 1 104 ? 5.868 -0.157 -3.315 1.00 98.62 104 TYR A C 1
ATOM 836 O O . TYR A 1 104 ? 6.207 1.021 -3.225 1.00 98.62 104 TYR A O 1
ATOM 844 N N . THR A 1 105 ? 6.339 -1.147 -2.547 1.00 98.50 105 THR A N 1
ATOM 845 C CA . THR A 1 105 ? 7.267 -1.023 -1.411 1.00 98.50 105 THR A CA 1
ATOM 846 C C . THR A 1 105 ? 6.774 -0.079 -0.291 1.00 98.50 105 THR A C 1
ATOM 848 O O . THR A 1 105 ? 7.404 0.939 -0.006 1.00 98.50 105 THR A O 1
ATOM 851 N N . PRO A 1 106 ? 5.619 -0.376 0.351 1.00 98.69 106 PRO A N 1
ATOM 852 C CA . PRO A 1 106 ? 5.068 0.453 1.426 1.00 98.69 106 PRO A CA 1
ATOM 853 C C . PRO A 1 106 ? 5.851 0.322 2.747 1.00 98.69 106 PRO A C 1
ATOM 855 O O . PRO A 1 106 ? 6.811 -0.437 2.880 1.00 98.69 106 PRO A O 1
ATOM 858 N N . GLY A 1 107 ? 5.386 1.034 3.774 1.00 98.69 107 GLY A N 1
ATOM 859 C CA . GLY A 1 107 ? 5.775 0.782 5.159 1.00 98.69 107 GLY A CA 1
ATOM 860 C C . GLY A 1 107 ? 6.878 1.689 5.679 1.00 98.69 107 GLY A C 1
ATOM 861 O O . GLY A 1 107 ? 7.578 1.277 6.592 1.00 98.69 107 GLY A O 1
ATOM 862 N N . ILE A 1 108 ? 7.062 2.890 5.134 1.00 98.75 108 ILE A N 1
ATOM 863 C CA . ILE A 1 108 ? 8.076 3.817 5.661 1.00 98.75 108 ILE A CA 1
ATOM 864 C C . ILE A 1 108 ? 7.616 4.408 7.001 1.00 98.75 108 ILE A C 1
ATOM 866 O O . ILE A 1 108 ? 6.505 4.928 7.096 1.00 98.75 108 ILE A O 1
ATOM 870 N N . PHE A 1 109 ? 8.448 4.315 8.040 1.00 98.75 109 PHE A N 1
ATOM 871 C CA . PHE A 1 109 ? 8.180 4.877 9.367 1.00 98.75 109 PHE A CA 1
ATOM 872 C C . PHE A 1 109 ? 8.893 6.214 9.576 1.00 98.75 109 PHE A C 1
ATOM 874 O O . PHE A 1 109 ? 8.327 7.093 10.215 1.00 98.75 109 PHE A O 1
ATOM 881 N N . ASN A 1 110 ? 10.069 6.411 8.977 1.00 98.25 110 ASN A N 1
ATOM 882 C CA . ASN A 1 110 ? 10.765 7.695 8.975 1.00 98.25 110 ASN A CA 1
ATOM 883 C C . ASN A 1 110 ? 10.375 8.521 7.733 1.00 98.25 110 ASN A C 1
ATOM 885 O O . ASN A 1 110 ? 10.915 8.346 6.638 1.00 98.25 110 ASN A O 1
ATOM 889 N N . LEU A 1 111 ? 9.362 9.377 7.878 1.00 97.88 111 LEU A N 1
ATOM 890 C CA . LEU A 1 111 ? 8.697 10.083 6.773 1.00 97.88 111 LEU A CA 1
ATOM 891 C C . LEU A 1 111 ? 9.240 11.500 6.566 1.00 97.88 111 LEU A C 1
ATOM 893 O O . LEU A 1 111 ? 9.060 12.082 5.488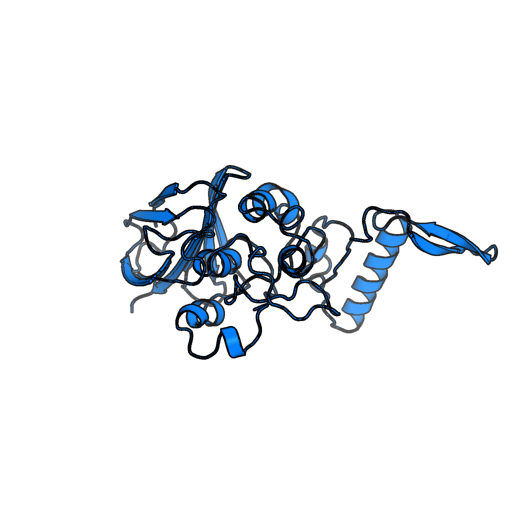 1.00 97.88 111 LEU A O 1
ATOM 897 N N . THR A 1 112 ? 9.876 12.057 7.591 1.00 96.56 112 THR A N 1
ATOM 898 C CA . THR A 1 112 ? 10.470 13.394 7.636 1.00 96.56 112 THR A CA 1
ATOM 899 C C . THR A 1 112 ? 11.976 13.298 7.858 1.00 96.56 112 THR A C 1
ATOM 901 O O . THR A 1 112 ? 12.489 12.248 8.198 1.00 96.56 112 THR A O 1
ATOM 904 N N . GLU A 1 113 ? 12.724 14.365 7.575 1.00 95.12 113 GLU A N 1
ATOM 905 C CA . GLU A 1 113 ? 14.145 14.487 7.965 1.00 95.12 113 GLU A CA 1
ATOM 906 C C . GLU A 1 113 ? 15.094 13.322 7.567 1.00 95.12 113 GLU A C 1
ATOM 908 O O . GLU A 1 113 ? 16.198 13.208 8.090 1.00 95.12 113 GLU A O 1
ATOM 913 N N . TYR A 1 114 ? 14.725 12.492 6.588 1.00 93.00 114 TYR A N 1
ATOM 914 C CA . TYR A 1 114 ? 15.435 11.246 6.260 1.00 93.00 114 TYR A CA 1
ATOM 915 C C . TYR A 1 114 ? 16.479 11.387 5.142 1.00 93.00 114 TYR A C 1
ATOM 917 O O . TYR A 1 114 ? 17.294 10.490 4.923 1.00 93.00 114 TYR A O 1
ATOM 925 N N . ARG A 1 115 ? 16.453 12.490 4.378 1.00 91.12 115 ARG A N 1
ATOM 926 C CA . ARG A 1 115 ? 17.324 12.668 3.204 1.00 91.12 115 ARG A CA 1
ATOM 927 C C . ARG A 1 115 ? 18.138 13.947 3.226 1.00 91.12 115 ARG A C 1
ATOM 929 O O . ARG A 1 115 ? 17.706 14.995 3.703 1.00 91.12 115 ARG A O 1
ATOM 936 N N . TYR A 1 116 ? 19.299 13.871 2.589 1.00 91.81 116 TYR A N 1
ATOM 937 C CA . TYR A 1 116 ? 20.160 15.016 2.329 1.00 91.81 116 TYR A CA 1
ATOM 938 C C . TYR A 1 116 ? 19.716 15.821 1.099 1.00 91.81 116 TYR A C 1
ATOM 940 O O . TYR A 1 116 ? 18.967 15.327 0.250 1.00 91.81 116 TYR A O 1
ATOM 948 N N . PHE A 1 117 ? 20.213 17.057 0.975 1.00 89.44 117 PHE A N 1
ATOM 949 C CA . PHE A 1 117 ? 20.018 17.878 -0.229 1.00 89.44 117 PHE A CA 1
ATOM 950 C C . PHE A 1 117 ? 20.592 17.212 -1.481 1.00 89.44 117 PHE A C 1
ATOM 952 O O . PHE A 1 117 ? 19.938 17.192 -2.523 1.00 89.44 117 PHE A O 1
ATOM 959 N N . ALA A 1 118 ? 21.808 16.679 -1.372 1.00 87.06 118 ALA A N 1
ATOM 960 C CA . ALA A 1 118 ? 22.519 16.002 -2.449 1.00 87.06 118 ALA A CA 1
ATOM 961 C C . ALA A 1 118 ? 23.655 15.133 -1.867 1.00 87.06 118 ALA A C 1
ATOM 963 O O . ALA A 1 118 ? 24.032 15.332 -0.709 1.00 87.06 118 ALA A O 1
ATOM 964 N N . PRO A 1 119 ? 24.230 14.183 -2.631 1.00 85.56 119 PRO A N 1
ATOM 965 C CA . PRO A 1 119 ? 25.339 13.347 -2.154 1.00 85.56 119 PRO A CA 1
ATOM 966 C C . PRO A 1 119 ? 26.559 14.136 -1.644 1.00 85.56 119 PRO A C 1
ATOM 968 O O . PRO A 1 119 ? 27.231 13.700 -0.708 1.00 85.56 119 PRO A O 1
ATOM 971 N N . ASP A 1 120 ? 26.822 15.299 -2.241 1.00 93.12 120 ASP A N 1
ATOM 972 C CA . ASP A 1 120 ? 27.893 16.246 -1.910 1.00 93.12 120 ASP A CA 1
ATOM 973 C C . ASP A 1 120 ? 27.487 17.293 -0.854 1.00 93.12 120 ASP A C 1
ATOM 975 O O . ASP A 1 120 ? 28.348 17.934 -0.253 1.00 93.12 120 ASP A O 1
ATOM 979 N N . ASN A 1 121 ? 26.190 17.426 -0.556 1.00 91.25 121 ASN A N 1
ATOM 980 C CA . ASN A 1 121 ? 25.655 18.273 0.508 1.00 91.25 121 ASN A CA 1
ATOM 981 C C . ASN A 1 121 ? 24.825 17.445 1.498 1.00 91.25 121 ASN A C 1
ATOM 983 O O . ASN A 1 121 ? 23.593 17.406 1.432 1.00 91.25 121 ASN A O 1
ATOM 987 N N . ARG A 1 122 ? 25.517 16.827 2.462 1.00 92.31 122 ARG A N 1
ATOM 988 C CA . ARG A 1 122 ? 24.946 15.953 3.504 1.00 92.31 122 ARG A CA 1
ATOM 989 C C . ARG A 1 122 ? 24.208 16.686 4.636 1.00 92.31 122 ARG A C 1
ATOM 991 O O . ARG A 1 122 ? 24.142 16.194 5.757 1.00 92.31 122 ARG A O 1
ATOM 998 N N . LYS A 1 123 ? 23.662 17.877 4.380 1.00 95.00 123 LYS A N 1
ATOM 999 C CA . LYS A 1 123 ? 22.716 18.521 5.304 1.00 95.00 123 LYS A CA 1
ATOM 1000 C C . LYS A 1 123 ? 21.323 17.944 5.075 1.00 95.00 123 LYS A C 1
ATOM 1002 O O . LYS A 1 123 ? 20.928 17.777 3.920 1.00 95.00 123 LYS A O 1
ATOM 1007 N N . ILE A 1 124 ? 20.596 17.653 6.153 1.00 94.31 124 ILE A N 1
ATOM 1008 C CA . ILE A 1 124 ? 19.212 17.168 6.075 1.00 94.31 124 ILE A CA 1
ATOM 1009 C C . ILE A 1 124 ? 18.345 18.208 5.359 1.00 94.31 124 ILE A C 1
ATOM 1011 O O . ILE A 1 124 ? 18.403 19.404 5.655 1.00 94.31 124 ILE A O 1
ATOM 1015 N N . ASN A 1 125 ? 17.564 17.748 4.385 1.00 92.81 125 ASN A N 1
ATOM 1016 C CA . ASN A 1 125 ? 16.647 18.580 3.626 1.00 92.81 125 ASN A CA 1
ATOM 1017 C C . ASN A 1 125 ? 15.277 18.615 4.309 1.00 92.81 125 ASN A C 1
ATOM 1019 O O . ASN A 1 125 ? 14.402 17.809 4.006 1.00 92.81 125 ASN A O 1
ATOM 1023 N N . LEU A 1 126 ? 15.082 19.607 5.175 1.00 92.00 126 LEU A N 1
ATOM 1024 C CA . LEU A 1 126 ? 13.828 19.823 5.906 1.00 92.00 126 LEU A CA 1
ATOM 1025 C C . LEU A 1 126 ? 12.636 20.211 5.006 1.00 92.00 126 LEU A C 1
ATOM 1027 O O . LEU A 1 126 ? 11.502 20.239 5.466 1.00 92.00 126 LEU A O 1
ATOM 1031 N N . ASN A 1 127 ? 12.867 20.517 3.722 1.00 88.94 127 ASN A N 1
ATOM 1032 C CA . ASN A 1 127 ? 11.804 20.841 2.759 1.00 88.94 127 ASN A CA 1
ATOM 1033 C C . ASN A 1 127 ? 11.299 19.608 1.994 1.00 88.94 127 ASN A C 1
ATOM 1035 O O . ASN A 1 127 ? 10.567 19.740 1.003 1.00 88.94 127 ASN A O 1
ATOM 1039 N N . HIS A 1 128 ? 11.741 18.415 2.388 1.00 93.19 128 HIS A N 1
ATOM 1040 C CA . HIS A 1 128 ? 11.334 17.161 1.782 1.00 93.19 128 HIS A CA 1
ATOM 1041 C C . HIS A 1 128 ? 10.705 16.242 2.824 1.00 93.19 128 HIS A C 1
ATOM 1043 O O . HIS A 1 128 ? 11.205 16.098 3.936 1.00 93.19 128 HIS A O 1
ATOM 1049 N N . GLN A 1 129 ? 9.582 15.654 2.434 1.00 94.75 129 GLN A N 1
ATOM 1050 C CA . GLN A 1 129 ? 8.802 14.739 3.238 1.00 94.75 129 GLN A CA 1
ATOM 1051 C C . GLN A 1 129 ? 8.073 13.762 2.308 1.00 94.75 129 GLN A C 1
ATOM 1053 O O . GLN A 1 129 ? 7.620 14.148 1.221 1.00 94.75 129 GLN A O 1
ATOM 1058 N N . ILE A 1 130 ? 7.910 12.515 2.749 1.00 97.56 130 ILE A N 1
ATOM 1059 C CA . ILE A 1 130 ? 7.031 11.540 2.097 1.00 97.56 130 ILE A CA 1
ATOM 1060 C C . ILE A 1 130 ? 5.559 11.938 2.332 1.00 97.56 130 ILE A C 1
ATOM 1062 O O . ILE A 1 130 ? 5.152 12.055 3.488 1.00 97.56 130 ILE A O 1
ATOM 1066 N N . PRO A 1 131 ? 4.727 12.138 1.285 1.00 97.62 131 PRO A N 1
ATOM 1067 C CA . PRO A 1 131 ? 3.332 12.584 1.443 1.00 97.62 131 PRO A CA 1
ATOM 1068 C C . PRO A 1 131 ? 2.362 11.501 1.950 1.00 97.62 131 PRO A C 1
ATOM 1070 O O . PRO A 1 131 ? 1.420 11.099 1.259 1.00 97.62 131 PRO A O 1
ATOM 1073 N N . SER A 1 132 ? 2.614 11.032 3.171 1.00 98.62 132 SER A N 1
ATOM 1074 C CA . SER A 1 132 ? 1.938 9.931 3.853 1.00 98.62 132 SER A CA 1
ATOM 1075 C C . SER A 1 132 ? 1.950 10.148 5.373 1.00 98.62 132 SER A C 1
ATOM 1077 O O . SER A 1 132 ? 2.533 11.110 5.879 1.00 98.62 132 SER A O 1
ATOM 1079 N N . THR A 1 133 ? 1.303 9.242 6.096 1.00 98.94 133 THR A N 1
ATOM 1080 C CA . THR A 1 133 ? 1.447 9.050 7.547 1.00 98.94 133 THR A CA 1
ATOM 1081 C C . THR A 1 133 ? 1.799 7.587 7.805 1.00 98.94 133 THR A C 1
ATOM 1083 O O . THR A 1 133 ? 1.518 6.746 6.950 1.00 98.94 133 THR A O 1
ATOM 1086 N N . ILE A 1 134 ? 2.345 7.236 8.973 1.00 98.94 134 ILE A N 1
ATOM 1087 C CA . ILE A 1 134 ? 2.615 5.825 9.299 1.00 98.94 134 ILE A CA 1
ATOM 1088 C C . ILE A 1 134 ? 1.325 5.006 9.198 1.00 98.94 134 ILE A C 1
ATOM 1090 O O . ILE A 1 134 ? 1.314 3.947 8.579 1.00 98.94 134 ILE A O 1
ATOM 1094 N N . SER A 1 135 ? 0.201 5.511 9.708 1.00 98.94 135 SER A N 1
ATOM 1095 C CA . SER A 1 135 ? -1.087 4.808 9.619 1.00 98.94 135 SER A CA 1
ATOM 1096 C C . SER A 1 135 ? -1.539 4.576 8.172 1.00 98.94 135 SER A C 1
ATOM 1098 O O . SER A 1 135 ? -2.124 3.535 7.866 1.00 98.94 135 SER A O 1
ATOM 1100 N N . LYS A 1 136 ? -1.242 5.511 7.256 1.00 98.94 136 LYS A N 1
ATOM 1101 C CA . LYS A 1 136 ? -1.443 5.303 5.817 1.00 98.94 136 LYS A CA 1
ATOM 1102 C C . LYS A 1 136 ? -0.522 4.225 5.274 1.00 98.94 136 LYS A C 1
ATOM 1104 O O . LYS A 1 136 ? -1.013 3.348 4.574 1.00 98.94 136 LYS A O 1
ATOM 1109 N N . GLU A 1 137 ? 0.765 4.261 5.607 1.00 98.94 137 GLU A N 1
ATOM 1110 C CA . GLU A 1 137 ? 1.744 3.255 5.184 1.00 98.94 137 GLU A CA 1
ATOM 1111 C C . GLU A 1 137 ? 1.352 1.840 5.631 1.00 98.94 137 GLU A C 1
ATOM 1113 O O . GLU A 1 137 ? 1.465 0.903 4.845 1.00 98.94 137 GLU A O 1
ATOM 1118 N N . LEU A 1 138 ? 0.787 1.684 6.832 1.00 99.00 138 LEU A N 1
ATOM 1119 C CA . LEU A 1 138 ? 0.198 0.417 7.284 1.00 99.00 138 LEU A CA 1
ATOM 1120 C C . LEU A 1 138 ? -1.017 0.021 6.436 1.00 99.00 138 LEU A C 1
ATOM 1122 O O . LEU A 1 138 ? -1.119 -1.113 5.973 1.00 99.00 138 LEU A O 1
ATOM 1126 N N . ALA A 1 139 ? -1.930 0.958 6.174 1.00 98.94 139 ALA A N 1
ATOM 1127 C CA . ALA A 1 139 ? -3.126 0.690 5.377 1.00 98.94 139 ALA A CA 1
ATOM 1128 C C . ALA A 1 139 ? -2.798 0.275 3.927 1.00 98.94 139 ALA A C 1
ATOM 1130 O O . ALA A 1 139 ? -3.580 -0.450 3.305 1.00 98.94 139 ALA A O 1
ATOM 1131 N N . LEU A 1 140 ? -1.644 0.688 3.385 1.00 98.94 140 LEU A N 1
ATOM 1132 C CA . LEU A 1 140 ? -1.208 0.311 2.037 1.00 98.94 140 LEU A CA 1
ATOM 1133 C C . LEU A 1 140 ? -0.989 -1.197 1.868 1.00 98.94 140 LEU A C 1
ATOM 1135 O O . LEU A 1 140 ? -1.241 -1.684 0.770 1.00 98.94 140 LEU A O 1
ATOM 1139 N N . TYR A 1 141 ? -0.635 -1.941 2.922 1.00 98.94 141 TYR A N 1
ATOM 1140 C CA . TYR A 1 141 ? -0.512 -3.408 2.860 1.00 98.94 141 TYR A CA 1
ATOM 1141 C C . TYR A 1 141 ? -1.836 -4.101 2.503 1.00 98.94 141 TYR A C 1
ATOM 1143 O O . TYR A 1 141 ? -1.840 -5.172 1.900 1.00 98.94 141 TYR A O 1
ATOM 1151 N N . VAL A 1 142 ? -2.972 -3.469 2.824 1.00 98.94 142 VAL A N 1
ATOM 1152 C CA . VAL A 1 142 ? -4.311 -3.962 2.470 1.00 98.94 142 VAL A CA 1
ATOM 1153 C C . VAL A 1 142 ? -4.814 -3.308 1.179 1.00 98.94 142 VAL A C 1
ATOM 1155 O O . VAL A 1 142 ? -5.434 -3.965 0.339 1.00 98.94 142 VAL A O 1
ATOM 1158 N N . VAL A 1 143 ? -4.563 -2.013 0.972 1.00 98.88 143 VAL A N 1
ATOM 1159 C CA . VAL A 1 143 ? -5.072 -1.285 -0.205 1.00 98.88 143 VAL A CA 1
ATOM 1160 C C . VAL A 1 143 ? -4.349 -1.696 -1.490 1.00 98.88 143 VAL A C 1
ATOM 1162 O O . VAL A 1 143 ? -5.003 -1.967 -2.501 1.00 98.88 143 VAL A O 1
ATOM 1165 N N . ILE A 1 144 ? -3.019 -1.775 -1.464 1.00 98.69 144 ILE A N 1
ATOM 1166 C CA . ILE A 1 144 ? -2.194 -2.128 -2.620 1.00 98.69 144 ILE A CA 1
ATOM 1167 C C . ILE A 1 144 ? -1.881 -3.617 -2.554 1.00 98.69 144 ILE A C 1
ATOM 1169 O O . ILE A 1 144 ? -1.014 -4.049 -1.806 1.00 98.69 144 ILE A O 1
ATOM 1173 N N . TYR A 1 145 ? -2.589 -4.414 -3.351 1.00 98.38 145 TYR A N 1
ATOM 1174 C CA . TYR A 1 145 ? -2.365 -5.856 -3.385 1.00 98.38 145 TYR A CA 1
ATOM 1175 C C . TYR A 1 145 ? -1.041 -6.218 -4.072 1.00 98.38 145 TYR A C 1
ATOM 1177 O O . TYR A 1 145 ? -0.804 -5.846 -5.226 1.00 98.38 145 TYR A O 1
ATOM 1185 N N . ALA A 1 146 ? -0.239 -7.030 -3.386 1.00 97.38 146 ALA A N 1
ATOM 1186 C CA . ALA A 1 146 ? 0.853 -7.808 -3.949 1.00 97.38 146 ALA A CA 1
ATOM 1187 C C . ALA A 1 146 ? 1.049 -9.096 -3.130 1.00 97.38 146 ALA A C 1
ATOM 1189 O O . ALA A 1 146 ? 0.963 -9.027 -1.904 1.00 97.38 146 ALA A O 1
ATOM 1190 N N . PRO A 1 147 ? 1.348 -10.248 -3.766 1.00 96.75 147 PRO A N 1
ATOM 1191 C CA . PRO A 1 147 ? 1.611 -11.493 -3.035 1.00 96.75 147 PRO A CA 1
ATOM 1192 C C . PRO A 1 147 ? 2.952 -11.495 -2.284 1.00 96.75 147 PRO A C 1
ATOM 1194 O O . PRO A 1 147 ? 3.166 -12.312 -1.394 1.00 96.75 147 PRO A O 1
ATOM 1197 N N . VAL A 1 148 ? 3.857 -10.578 -2.632 1.00 96.50 148 VAL A N 1
ATOM 1198 C CA . VAL A 1 148 ? 5.082 -10.278 -1.884 1.00 96.50 148 VAL A CA 1
ATOM 1199 C C . VAL A 1 148 ? 5.051 -8.790 -1.574 1.00 96.50 148 VAL A C 1
ATOM 1201 O O . VAL A 1 148 ? 4.926 -7.979 -2.491 1.00 96.50 148 VAL A O 1
ATOM 1204 N N . GLN A 1 149 ? 5.131 -8.452 -0.290 1.00 98.31 149 GLN A N 1
ATOM 1205 C CA . GLN A 1 149 ? 5.144 -7.080 0.209 1.00 98.31 149 GLN A CA 1
ATOM 1206 C C . GLN A 1 149 ? 6.480 -6.809 0.888 1.00 98.31 149 GLN A C 1
ATOM 1208 O O . GLN A 1 149 ? 6.973 -7.633 1.659 1.00 98.31 149 GLN A O 1
ATOM 1213 N N . MET A 1 150 ? 7.052 -5.645 0.609 1.00 98.62 150 MET A N 1
ATOM 1214 C CA . MET A 1 150 ? 8.262 -5.173 1.268 1.00 98.62 150 MET A CA 1
ATOM 1215 C C . MET A 1 150 ? 7.890 -4.292 2.463 1.00 98.62 150 MET A C 1
ATOM 1217 O O . MET A 1 150 ? 7.021 -3.435 2.333 1.00 98.62 150 MET A O 1
ATOM 1221 N N . ALA A 1 151 ? 8.596 -4.460 3.582 1.00 98.75 151 ALA A N 1
ATOM 1222 C CA . ALA A 1 151 ? 8.743 -3.426 4.602 1.00 98.75 151 ALA A CA 1
ATOM 1223 C C . ALA A 1 151 ? 9.960 -2.577 4.226 1.00 98.75 151 ALA A C 1
ATOM 1225 O O . ALA A 1 151 ? 11.097 -3.021 4.378 1.00 98.75 151 ALA A O 1
ATOM 1226 N N . ALA A 1 152 ? 9.709 -1.429 3.594 1.00 98.50 152 ALA A N 1
ATOM 1227 C CA . ALA A 1 152 ? 10.720 -0.738 2.796 1.00 98.50 152 ALA A CA 1
ATOM 1228 C C . ALA A 1 152 ? 11.721 0.121 3.584 1.00 98.50 152 ALA A C 1
ATOM 1230 O O . ALA A 1 152 ? 12.699 0.589 3.002 1.00 98.50 152 ALA A O 1
ATOM 1231 N N . ASP A 1 153 ? 11.477 0.365 4.870 1.00 98.56 153 ASP A N 1
ATOM 1232 C CA . ASP A 1 153 ? 12.321 1.238 5.680 1.00 98.56 153 ASP A CA 1
ATOM 1233 C C . ASP A 1 153 ? 13.560 0.514 6.226 1.00 98.56 153 ASP A C 1
ATOM 1235 O O . ASP A 1 153 ? 13.682 -0.713 6.181 1.00 98.56 153 ASP A O 1
ATOM 1239 N N . LEU A 1 154 ? 14.490 1.288 6.779 1.00 98.25 154 LEU A N 1
ATOM 1240 C CA . LEU A 1 154 ? 15.613 0.745 7.527 1.00 98.25 154 LEU A CA 1
ATOM 1241 C C . LEU A 1 154 ? 15.113 0.041 8.802 1.00 98.25 154 LEU A C 1
ATOM 1243 O O . LEU A 1 154 ? 14.236 0.574 9.484 1.00 98.25 154 LEU A O 1
ATOM 1247 N N . PRO A 1 155 ? 15.704 -1.106 9.190 1.00 98.62 155 PRO A N 1
ATOM 1248 C CA . PRO A 1 155 ? 15.320 -1.820 10.410 1.00 98.62 155 PRO A CA 1
ATOM 1249 C C . PRO A 1 155 ? 15.301 -0.954 11.679 1.00 98.62 155 PRO A C 1
ATOM 1251 O O . PRO A 1 155 ? 14.409 -1.109 12.508 1.00 98.62 155 PRO A O 1
ATOM 1254 N N . GLU A 1 156 ? 16.238 -0.010 11.805 1.00 98.38 156 GLU A N 1
ATOM 1255 C CA . GLU A 1 156 ? 16.335 0.931 12.932 1.00 98.38 156 GLU A CA 1
ATOM 1256 C C . GLU A 1 156 ? 15.104 1.840 13.089 1.00 98.38 156 GLU A C 1
ATOM 1258 O O . GLU A 1 156 ? 14.780 2.236 14.204 1.00 98.38 156 GLU A O 1
ATOM 1263 N N . ASN A 1 157 ? 14.369 2.110 12.003 1.00 98.44 157 ASN A N 1
ATOM 1264 C CA . ASN A 1 157 ? 13.131 2.896 12.044 1.00 98.44 157 ASN A CA 1
ATOM 1265 C C . ASN A 1 157 ? 11.923 2.061 12.511 1.00 98.44 157 ASN A C 1
ATOM 1267 O O . ASN A 1 157 ? 10.895 2.614 12.903 1.00 98.44 157 ASN A O 1
ATOM 1271 N N . TYR A 1 158 ? 12.035 0.728 12.497 1.00 98.81 158 TYR A N 1
ATOM 1272 C CA . TYR A 1 158 ? 11.010 -0.187 13.005 1.00 98.81 158 TYR A CA 1
ATOM 1273 C C . TYR A 1 158 ? 11.266 -0.645 14.440 1.00 98.81 158 TYR A C 1
ATOM 1275 O O . TYR A 1 158 ? 10.323 -1.006 15.150 1.00 98.81 158 TYR A O 1
ATOM 1283 N N . GLU A 1 159 ? 12.529 -0.685 14.862 1.00 98.38 159 GLU A N 1
ATOM 1284 C CA . GLU A 1 159 ? 12.933 -1.273 16.134 1.00 98.38 159 GLU A CA 1
ATOM 1285 C C . GLU A 1 159 ? 12.237 -0.588 17.322 1.00 98.38 159 GLU A C 1
ATOM 1287 O O . GLU A 1 159 ? 12.301 0.622 17.517 1.00 98.38 159 GLU A O 1
ATOM 1292 N N . GLY A 1 160 ? 11.503 -1.377 18.113 1.00 97.94 160 GLY A N 1
ATOM 1293 C CA . GLY A 1 160 ? 10.732 -0.880 19.257 1.00 97.94 160 GLY A CA 1
ATOM 1294 C C . GLY A 1 160 ? 9.443 -0.119 18.912 1.00 97.94 160 GLY A C 1
ATOM 1295 O O . GLY A 1 160 ? 8.680 0.193 19.828 1.00 97.94 160 GLY A O 1
ATOM 1296 N N . HIS A 1 161 ? 9.139 0.142 17.635 1.00 98.56 161 HIS A N 1
ATOM 1297 C CA . HIS A 1 161 ? 7.934 0.876 17.253 1.00 98.56 161 HIS A CA 1
ATOM 1298 C C . HIS A 1 161 ? 6.689 -0.037 17.289 1.00 98.56 161 HIS A C 1
ATOM 1300 O O . HIS A 1 161 ? 6.580 -0.970 16.487 1.00 98.56 161 HIS A O 1
ATOM 1306 N N . PRO A 1 162 ? 5.683 0.224 18.150 1.00 98.56 162 PRO A N 1
ATOM 1307 C CA . PRO A 1 162 ? 4.567 -0.705 18.370 1.00 98.56 162 PRO A CA 1
ATOM 1308 C C . PRO A 1 162 ? 3.702 -0.925 17.121 1.00 98.56 162 PRO A C 1
ATOM 1310 O O . PRO A 1 162 ? 3.106 -1.988 16.945 1.00 98.56 162 PRO A O 1
ATOM 1313 N N . ALA A 1 163 ? 3.666 0.051 16.211 1.00 98.69 163 ALA A N 1
ATOM 1314 C CA . ALA A 1 163 ? 2.909 -0.062 14.968 1.00 98.69 163 ALA A CA 1
ATOM 1315 C C . ALA A 1 163 ? 3.485 -1.101 13.983 1.00 98.69 163 ALA A C 1
ATOM 1317 O O . ALA A 1 163 ? 2.753 -1.587 13.122 1.00 98.69 163 ALA A O 1
ATOM 1318 N N . PHE A 1 164 ? 4.757 -1.503 14.135 1.00 98.88 164 PHE A N 1
ATOM 1319 C CA . PHE A 1 164 ? 5.367 -2.543 13.298 1.00 98.88 164 PHE A CA 1
ATOM 1320 C C . PHE A 1 164 ? 4.683 -3.908 13.473 1.00 98.88 164 PHE A C 1
ATOM 1322 O O . PHE A 1 164 ? 4.743 -4.755 12.584 1.00 98.88 164 PHE A O 1
ATOM 1329 N N . GLN A 1 165 ? 3.959 -4.115 14.581 1.00 98.88 165 GLN A N 1
ATOM 1330 C CA . GLN A 1 165 ? 3.191 -5.338 14.791 1.00 98.88 165 GLN A CA 1
ATOM 1331 C C . GLN A 1 165 ? 2.127 -5.559 13.704 1.00 98.88 165 GLN A C 1
ATOM 1333 O O . GLN A 1 165 ? 1.923 -6.700 13.311 1.00 98.88 165 GLN A O 1
ATOM 1338 N N . PHE A 1 166 ? 1.530 -4.503 13.134 1.00 98.94 166 PHE A N 1
ATOM 1339 C CA . PHE A 1 166 ? 0.602 -4.671 12.010 1.00 98.94 166 PHE A CA 1
ATOM 1340 C C . PHE A 1 166 ? 1.294 -5.275 10.780 1.00 98.94 166 PHE A C 1
ATOM 1342 O O . PHE A 1 166 ? 0.745 -6.175 10.157 1.00 98.94 166 PHE A O 1
ATOM 1349 N N . ILE A 1 167 ? 2.512 -4.822 10.455 1.00 98.88 167 ILE A N 1
ATOM 1350 C CA . ILE A 1 167 ? 3.298 -5.346 9.322 1.00 98.88 167 ILE A CA 1
ATOM 1351 C C . ILE A 1 167 ? 3.670 -6.815 9.557 1.00 98.88 167 ILE A C 1
ATOM 1353 O O . ILE A 1 167 ? 3.674 -7.607 8.621 1.00 98.88 167 ILE A O 1
ATOM 1357 N N . LYS A 1 168 ? 3.947 -7.194 10.808 1.00 98.75 168 LYS A N 1
ATOM 1358 C CA . LYS A 1 168 ? 4.207 -8.593 11.178 1.00 98.75 168 LYS A CA 1
ATOM 1359 C C . LYS A 1 168 ? 2.966 -9.481 11.076 1.00 98.75 168 LYS A C 1
ATOM 1361 O O . LYS A 1 168 ? 3.114 -10.679 10.859 1.00 98.75 168 LYS A O 1
ATOM 1366 N N . ASP A 1 169 ? 1.785 -8.906 11.279 1.00 98.75 169 ASP A N 1
ATOM 1367 C CA . ASP A 1 169 ? 0.525 -9.643 11.332 1.00 98.75 169 ASP A CA 1
ATOM 1368 C C . ASP A 1 169 ? -0.181 -9.732 9.974 1.00 98.75 169 ASP A C 1
ATOM 1370 O O . ASP A 1 169 ? -0.917 -10.686 9.744 1.00 98.75 169 ASP A O 1
ATOM 1374 N N . VAL A 1 170 ? -0.041 -8.733 9.100 1.00 98.81 170 VAL A N 1
ATOM 1375 C CA . VAL A 1 170 ? -0.799 -8.654 7.843 1.00 98.81 170 VAL A CA 1
ATOM 1376 C C . VAL A 1 170 ? -0.315 -9.701 6.826 1.00 98.81 170 VAL A C 1
ATOM 1378 O O . VAL A 1 170 ? 0.874 -9.728 6.500 1.00 98.81 170 VAL A O 1
ATOM 1381 N N . PRO A 1 171 ? -1.201 -10.565 6.292 1.00 98.69 171 PRO A N 1
ATOM 1382 C CA . PRO A 1 171 ? -0.822 -11.528 5.267 1.00 98.69 171 PRO A CA 1
ATOM 1383 C C . PRO A 1 171 ? -0.709 -10.847 3.896 1.00 98.69 171 PRO A C 1
ATOM 1385 O O . PRO A 1 171 ? -1.084 -9.689 3.700 1.00 98.69 171 PRO A O 1
ATOM 1388 N N . THR A 1 172 ? -0.199 -11.584 2.911 1.00 98.31 172 THR A N 1
ATOM 1389 C CA . THR A 1 172 ? -0.097 -11.117 1.517 1.00 98.31 172 THR A CA 1
ATOM 1390 C C . THR A 1 172 ? -0.964 -11.915 0.544 1.00 98.31 172 THR A C 1
ATOM 1392 O O . THR A 1 172 ? -1.068 -11.543 -0.628 1.00 98.31 172 THR A O 1
ATOM 1395 N N . ASP A 1 173 ? -1.626 -12.967 1.027 1.00 98.31 173 ASP A N 1
ATOM 1396 C CA . ASP A 1 173 ? -2.547 -13.797 0.259 1.00 98.31 173 ASP A CA 1
ATOM 1397 C C . ASP A 1 173 ? -3.924 -13.820 0.924 1.00 98.31 173 ASP A C 1
ATOM 1399 O O . ASP A 1 173 ? -4.039 -13.781 2.148 1.00 98.31 173 ASP A O 1
ATOM 1403 N N . TRP A 1 174 ? -4.971 -13.802 0.107 1.00 98.69 174 TRP A N 1
ATOM 1404 C CA . TRP A 1 174 ? -6.311 -13.434 0.558 1.00 98.69 174 TRP A CA 1
ATOM 1405 C C . TRP A 1 174 ? -7.357 -14.353 -0.057 1.00 98.69 174 TRP A C 1
ATOM 1407 O O . TRP A 1 174 ? -7.429 -14.473 -1.280 1.00 98.69 174 TRP A O 1
ATOM 1417 N N . GLU A 1 175 ? -8.221 -14.931 0.776 1.00 98.44 175 GLU A N 1
ATOM 1418 C CA . GLU A 1 175 ? -9.386 -15.690 0.311 1.00 98.44 175 GLU A CA 1
ATOM 1419 C C . GLU A 1 175 ? -10.402 -14.751 -0.347 1.00 98.44 175 GLU A C 1
ATOM 1421 O O . GLU A 1 175 ? -10.897 -14.999 -1.446 1.00 98.44 175 GLU A O 1
ATOM 1426 N N . THR A 1 176 ? -10.697 -13.641 0.332 1.00 98.31 176 THR A N 1
ATOM 1427 C CA . THR A 1 176 ? -11.708 -12.670 -0.088 1.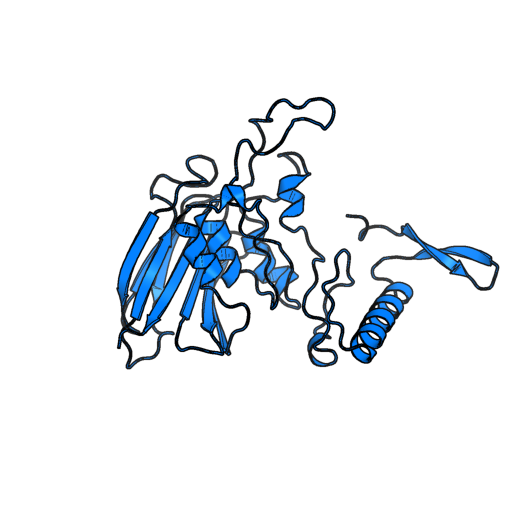00 98.31 176 THR A CA 1
ATOM 1428 C C . THR A 1 176 ? -11.135 -11.261 -0.058 1.00 98.31 176 THR A C 1
ATOM 1430 O O . THR A 1 176 ? -10.324 -10.910 0.796 1.00 98.31 176 THR A O 1
ATOM 1433 N N . SER A 1 177 ? -11.546 -10.422 -1.008 1.00 98.38 177 SER A N 1
ATOM 1434 C CA . SER A 1 177 ? -11.166 -9.011 -1.074 1.00 98.38 177 SER A CA 1
ATOM 1435 C C . SER A 1 177 ? -12.343 -8.166 -1.544 1.00 98.38 177 SER A C 1
ATOM 1437 O O . SER A 1 177 ? -12.909 -8.427 -2.602 1.00 98.38 177 SER A O 1
ATOM 1439 N N . ILE A 1 178 ? -12.693 -7.138 -0.773 1.00 98.62 178 ILE A N 1
ATOM 1440 C CA . ILE A 1 178 ? -13.866 -6.292 -1.003 1.00 98.62 178 ILE A CA 1
ATOM 1441 C C . ILE A 1 178 ? -13.429 -4.825 -0.960 1.00 98.62 178 ILE A C 1
ATOM 1443 O O . ILE A 1 178 ? -12.800 -4.372 -0.004 1.00 98.62 178 ILE A O 1
ATOM 1447 N N . CYS A 1 179 ? -13.779 -4.071 -2.003 1.00 98.25 179 CYS A N 1
ATOM 1448 C CA . CYS A 1 179 ? -13.725 -2.612 -1.970 1.00 98.25 179 CYS A CA 1
ATOM 1449 C C . CYS A 1 179 ? -15.026 -2.112 -1.342 1.00 98.25 179 CYS A C 1
ATOM 1451 O O . CYS A 1 179 ? -16.078 -2.174 -1.975 1.00 98.25 179 CYS A O 1
ATOM 1453 N N . VAL A 1 180 ? -14.961 -1.673 -0.086 1.00 98.19 180 VAL A N 1
ATOM 1454 C CA . VAL A 1 180 ? -16.144 -1.255 0.683 1.00 98.19 180 VAL A CA 1
ATOM 1455 C C . VAL A 1 180 ? -16.692 0.059 0.141 1.00 98.19 180 VAL A C 1
ATOM 1457 O O . VAL A 1 180 ? -17.897 0.231 -0.023 1.00 98.19 180 VAL A O 1
ATOM 1460 N N . ASN A 1 181 ? -15.796 1.005 -0.118 1.00 97.94 181 ASN A N 1
ATOM 1461 C CA . ASN A 1 181 ? -16.111 2.298 -0.696 1.00 97.94 181 ASN A CA 1
ATOM 1462 C C . ASN A 1 181 ? -14.848 2.907 -1.314 1.00 97.94 181 ASN A C 1
ATOM 1464 O O . ASN A 1 181 ? -13.718 2.499 -1.032 1.00 97.94 181 ASN A O 1
ATOM 1468 N N . GLY A 1 182 ? -15.045 3.912 -2.157 1.00 98.00 182 GLY A N 1
ATOM 1469 C CA . GLY A 1 182 ? -13.948 4.704 -2.675 1.00 98.00 182 GLY A CA 1
ATOM 1470 C C . GLY A 1 182 ? -14.381 5.655 -3.775 1.00 98.00 182 GLY A C 1
ATOM 1471 O O . GLY A 1 182 ? -15.418 5.489 -4.412 1.00 98.00 182 GLY A O 1
ATOM 1472 N N . GLU A 1 183 ? -13.543 6.656 -3.999 1.00 98.62 183 GLU A N 1
ATOM 1473 C CA . GLU A 1 183 ? -13.651 7.586 -5.110 1.00 98.62 183 GLU A CA 1
ATOM 1474 C C . GLU A 1 183 ? -12.238 7.862 -5.628 1.00 98.62 183 GLU A C 1
ATOM 1476 O O . GLU A 1 183 ? -11.345 8.233 -4.857 1.00 98.62 183 GLU A O 1
ATOM 1481 N N . ILE A 1 184 ? -12.033 7.661 -6.934 1.00 98.56 184 ILE A N 1
ATOM 1482 C CA . ILE A 1 184 ? -10.720 7.762 -7.577 1.00 98.56 184 ILE A CA 1
ATOM 1483 C C . ILE A 1 184 ? -10.033 9.091 -7.244 1.00 98.56 184 ILE A C 1
ATOM 1485 O O . ILE A 1 184 ? -10.605 10.171 -7.390 1.00 98.56 184 ILE A O 1
ATOM 1489 N N . GLY A 1 185 ? -8.791 9.015 -6.762 1.00 98.69 185 GLY A N 1
ATOM 1490 C CA . GLY A 1 185 ? -8.013 10.195 -6.379 1.00 98.69 185 GLY A CA 1
ATOM 1491 C C . GLY A 1 185 ? -8.459 10.877 -5.084 1.00 98.69 185 GLY A C 1
ATOM 1492 O O . GLY A 1 185 ? -7.827 11.852 -4.671 1.00 98.69 185 GLY A O 1
ATOM 1493 N N . LYS A 1 186 ? -9.495 10.370 -4.403 1.00 98.81 186 LYS A N 1
ATOM 1494 C CA . LYS A 1 186 ? -9.993 10.930 -3.143 1.00 98.81 186 LYS A CA 1
ATOM 1495 C C . LYS A 1 186 ? -9.799 10.009 -1.951 1.00 98.81 186 LYS A C 1
ATOM 1497 O O . LYS A 1 186 ? -9.188 10.445 -0.981 1.00 98.81 186 LYS A O 1
ATOM 1502 N N . TYR A 1 187 ? -10.318 8.787 -1.991 1.00 98.88 187 TYR A N 1
ATOM 1503 C CA . TYR A 1 187 ? -10.202 7.821 -0.894 1.00 98.88 187 TYR A CA 1
ATOM 1504 C C . TYR A 1 187 ? -10.557 6.413 -1.356 1.00 98.88 187 TYR A C 1
ATOM 1506 O O . TYR A 1 187 ? -11.168 6.232 -2.409 1.00 98.88 187 TYR A O 1
ATOM 1514 N N . ILE A 1 188 ? -10.184 5.426 -0.552 1.00 98.88 188 ILE A N 1
ATOM 1515 C CA . ILE A 1 188 ? -10.588 4.034 -0.731 1.00 98.88 188 ILE A CA 1
ATOM 1516 C C . ILE A 1 188 ? -10.521 3.310 0.613 1.00 98.88 188 ILE A C 1
ATOM 1518 O O . ILE A 1 188 ? -9.594 3.549 1.393 1.00 98.88 188 ILE A O 1
ATOM 1522 N N . THR A 1 189 ? -11.477 2.416 0.854 1.00 98.88 189 THR A N 1
ATOM 1523 C CA . THR A 1 189 ? -11.441 1.434 1.939 1.00 98.88 189 THR A CA 1
ATOM 1524 C C . THR A 1 189 ? -11.507 0.029 1.349 1.00 98.88 189 THR A C 1
ATOM 1526 O O . THR A 1 189 ? -12.481 -0.337 0.689 1.00 98.88 189 THR A O 1
ATOM 1529 N N . MET A 1 190 ? -10.475 -0.768 1.615 1.00 98.81 190 MET A N 1
ATOM 1530 C CA . MET A 1 190 ? -10.402 -2.182 1.255 1.00 98.81 190 MET A CA 1
ATOM 1531 C C . MET A 1 190 ? -10.511 -3.039 2.510 1.00 98.81 190 MET A C 1
ATOM 1533 O O . MET A 1 190 ? -9.893 -2.712 3.523 1.00 98.81 190 MET A O 1
ATOM 1537 N N . VAL A 1 191 ? -11.236 -4.152 2.415 1.00 98.81 191 VAL A N 1
ATOM 1538 C CA . VAL A 1 191 ? -11.228 -5.219 3.423 1.00 98.81 191 VAL A CA 1
ATOM 1539 C C . VAL A 1 191 ? -10.878 -6.549 2.780 1.00 98.81 191 VAL A C 1
ATOM 1541 O O . VAL A 1 191 ? -11.238 -6.795 1.625 1.00 98.81 191 VAL A O 1
ATOM 1544 N N . ARG A 1 192 ? -10.137 -7.391 3.495 1.00 98.88 192 ARG A N 1
ATOM 1545 C CA . ARG A 1 192 ? -9.681 -8.688 2.995 1.00 98.88 192 ARG A CA 1
ATOM 1546 C C . ARG A 1 192 ? -9.678 -9.735 4.103 1.00 98.88 192 ARG A C 1
ATOM 1548 O O . ARG A 1 192 ? -9.356 -9.395 5.239 1.00 98.88 192 ARG A O 1
ATOM 1555 N N . LYS A 1 193 ? -10.028 -10.973 3.757 1.00 98.81 193 LYS A N 1
ATOM 1556 C CA . LYS A 1 193 ? -9.946 -12.141 4.646 1.00 98.81 193 LYS A CA 1
ATOM 1557 C C . LYS A 1 193 ? -8.688 -12.922 4.309 1.00 98.81 193 LYS A C 1
ATOM 1559 O O . LYS A 1 193 ? -8.458 -13.197 3.126 1.00 98.81 193 LYS A O 1
ATOM 1564 N N . ASP A 1 194 ? -7.870 -13.204 5.316 1.00 98.62 194 ASP A N 1
ATOM 1565 C CA . ASP A 1 194 ? -6.698 -14.068 5.162 1.00 98.62 194 ASP A CA 1
ATOM 1566 C C . ASP A 1 194 ? -7.128 -15.436 4.613 1.00 98.62 194 ASP A C 1
ATOM 1568 O O . ASP A 1 194 ? -8.180 -15.953 4.972 1.00 98.62 194 ASP A O 1
ATOM 1572 N N . ILE A 1 195 ? -6.330 -16.025 3.725 1.00 98.38 195 ILE A N 1
ATOM 1573 C CA . ILE A 1 195 ? -6.597 -17.374 3.213 1.00 98.38 195 ILE A CA 1
ATOM 1574 C C . ILE A 1 195 ? -6.256 -18.477 4.224 1.00 98.38 195 ILE A C 1
ATOM 1576 O O . ILE A 1 195 ? -6.772 -19.588 4.121 1.00 98.38 195 ILE A O 1
ATO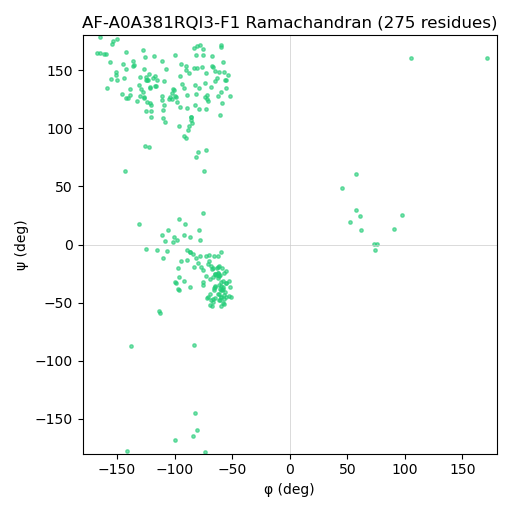M 1580 N N . ASN A 1 196 ? -5.393 -18.187 5.202 1.00 97.75 196 ASN A N 1
ATOM 1581 C CA . ASN A 1 196 ? -4.888 -19.179 6.155 1.00 97.75 196 ASN A CA 1
ATOM 1582 C C . ASN A 1 196 ? -5.445 -19.018 7.577 1.00 97.75 196 ASN A C 1
ATOM 1584 O O . ASN A 1 196 ? -5.038 -19.756 8.478 1.00 97.75 196 ASN A O 1
ATOM 1588 N N . SER A 1 197 ? -6.348 -18.065 7.802 1.00 97.19 197 SER A N 1
ATOM 1589 C CA . SER A 1 197 ? -6.950 -17.822 9.110 1.00 97.19 197 SER A CA 1
ATOM 1590 C C . SER A 1 197 ? -8.333 -17.188 8.980 1.00 97.19 197 SER A C 1
ATOM 1592 O O . SER A 1 197 ? -8.794 -16.854 7.893 1.00 97.19 197 SER A O 1
ATOM 1594 N N . ASP A 1 198 ? -9.006 -17.020 10.113 1.00 97.06 198 ASP A N 1
ATOM 1595 C CA . ASP A 1 198 ? -10.287 -16.320 10.189 1.00 97.06 198 ASP A CA 1
ATOM 1596 C C . ASP A 1 198 ? -10.130 -14.800 10.366 1.00 97.06 198 ASP A C 1
ATOM 1598 O O . ASP A 1 198 ? -11.123 -14.093 10.570 1.00 97.06 198 ASP A O 1
ATOM 1602 N N . ASP A 1 199 ? -8.898 -14.291 10.301 1.00 98.62 199 ASP A N 1
ATOM 1603 C CA . ASP A 1 199 ? -8.618 -12.876 10.475 1.00 98.62 199 ASP A CA 1
ATOM 1604 C C . ASP A 1 199 ? -9.058 -12.069 9.248 1.00 98.62 199 ASP A C 1
ATOM 1606 O O . ASP A 1 199 ? -8.820 -12.423 8.087 1.00 98.62 199 ASP A O 1
ATOM 1610 N N . TRP A 1 200 ? -9.649 -10.910 9.526 1.00 98.88 200 TRP A N 1
ATOM 1611 C CA . TRP A 1 200 ? -9.922 -9.890 8.522 1.00 98.88 200 TRP A CA 1
ATOM 1612 C C . TRP A 1 200 ? -8.990 -8.700 8.698 1.00 98.88 200 TRP A C 1
ATOM 1614 O O . TRP A 1 200 ? -8.581 -8.351 9.804 1.00 98.88 200 TRP A O 1
ATOM 1624 N N . TYR A 1 201 ? -8.703 -8.016 7.598 1.00 98.94 201 TYR A N 1
ATOM 1625 C CA . TYR A 1 201 ? -7.868 -6.826 7.578 1.00 98.94 201 TYR A CA 1
ATOM 1626 C C . TYR A 1 201 ? -8.565 -5.717 6.808 1.00 98.94 201 TYR A C 1
ATOM 1628 O O . TYR A 1 201 ? -9.133 -5.951 5.743 1.00 98.94 201 TYR A O 1
ATOM 1636 N N . LEU A 1 202 ? -8.499 -4.498 7.334 1.00 98.94 202 LEU A N 1
ATOM 1637 C CA . LEU A 1 202 ? -9.012 -3.293 6.691 1.0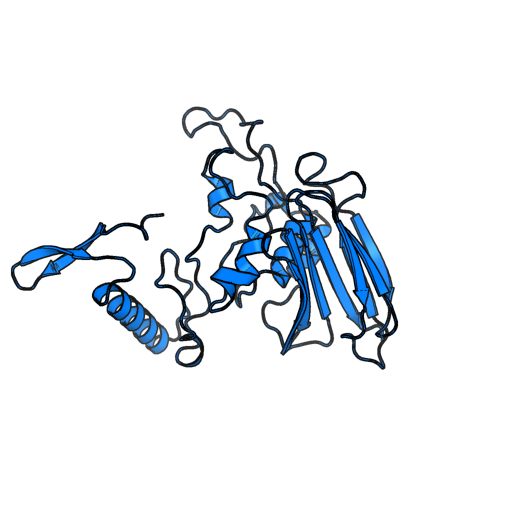0 98.94 202 LEU A CA 1
ATOM 1638 C C . LEU A 1 202 ? -7.879 -2.296 6.502 1.00 98.94 202 LEU A C 1
ATOM 1640 O O . LEU A 1 202 ? -7.116 -2.032 7.427 1.00 98.94 202 LEU A O 1
ATOM 1644 N N . GLY A 1 203 ? -7.815 -1.697 5.318 1.00 98.94 203 GLY A N 1
ATOM 1645 C CA . GLY A 1 203 ? -6.998 -0.522 5.046 1.00 98.94 203 GLY A CA 1
ATOM 1646 C C . GLY A 1 203 ? -7.858 0.570 4.434 1.00 98.94 203 GLY A C 1
ATOM 1647 O O . GLY A 1 203 ? -8.538 0.347 3.432 1.00 98.94 203 GLY A O 1
ATOM 1648 N N . SER A 1 204 ? -7.826 1.758 5.029 1.00 98.94 204 SER A N 1
ATOM 1649 C CA . SER A 1 204 ? -8.515 2.937 4.518 1.00 98.94 204 SER A CA 1
ATOM 1650 C C . SER A 1 204 ? -7.549 4.100 4.393 1.00 98.94 204 SER A C 1
ATOM 1652 O O . SER A 1 204 ? -6.825 4.402 5.336 1.00 98.94 204 SER A O 1
ATOM 1654 N N . ILE A 1 205 ? -7.547 4.777 3.247 1.00 98.94 205 ILE A N 1
ATOM 1655 C CA . ILE A 1 205 ? -6.630 5.890 2.966 1.00 98.94 205 ILE A CA 1
ATOM 1656 C C . ILE A 1 205 ? -7.368 7.066 2.328 1.00 98.94 205 ILE A C 1
ATOM 1658 O O . ILE A 1 205 ? -8.385 6.883 1.655 1.00 98.94 205 ILE A O 1
ATOM 1662 N N . THR A 1 206 ? -6.837 8.277 2.502 1.00 98.88 206 THR A N 1
ATOM 1663 C CA . THR A 1 206 ? -7.358 9.490 1.853 1.00 98.88 206 THR A CA 1
ATOM 1664 C C . THR A 1 206 ? -6.269 10.261 1.104 1.00 98.88 206 THR A C 1
ATOM 1666 O O . THR A 1 206 ? -5.064 9.999 1.218 1.00 98.88 206 THR A O 1
ATOM 1669 N N . ASN A 1 207 ? -6.724 11.202 0.285 1.00 98.75 207 ASN A N 1
ATOM 1670 C CA . ASN A 1 207 ? -5.908 12.196 -0.386 1.00 98.75 207 ASN A CA 1
ATOM 1671 C C . ASN A 1 207 ? -5.561 13.366 0.554 1.00 98.75 207 ASN A C 1
ATOM 1673 O O . ASN A 1 207 ? -5.617 13.244 1.769 1.00 98.75 207 ASN A O 1
ATOM 1677 N N . GLU A 1 208 ? -5.185 14.522 0.024 1.00 98.31 208 GLU A N 1
ATOM 1678 C CA . GLU A 1 208 ? -4.854 15.722 0.799 1.00 98.31 208 GLU A CA 1
ATOM 1679 C C . GLU A 1 208 ? -6.010 16.289 1.647 1.00 98.31 208 GLU A C 1
ATOM 1681 O O . GLU A 1 208 ? -5.770 17.148 2.492 1.00 98.31 208 GLU A O 1
ATOM 1686 N N . ASN A 1 209 ? -7.242 15.801 1.474 1.00 98.56 209 ASN A N 1
ATOM 1687 C CA . ASN A 1 209 ? -8.402 16.223 2.255 1.00 98.56 209 ASN A CA 1
ATOM 1688 C C . ASN A 1 209 ? -8.722 15.192 3.340 1.00 98.56 209 ASN A C 1
ATOM 1690 O O . ASN A 1 209 ? -8.784 13.988 3.069 1.00 98.56 209 ASN A O 1
ATOM 1694 N N . SER A 1 210 ? -8.968 15.668 4.561 1.00 98.31 210 SER A N 1
ATOM 1695 C CA . SER A 1 210 ? -9.435 14.817 5.655 1.00 98.31 210 SER A CA 1
ATOM 1696 C C . SER A 1 210 ? -10.842 14.285 5.386 1.00 98.31 210 SER A C 1
ATOM 1698 O O . SER A 1 210 ? -11.636 14.89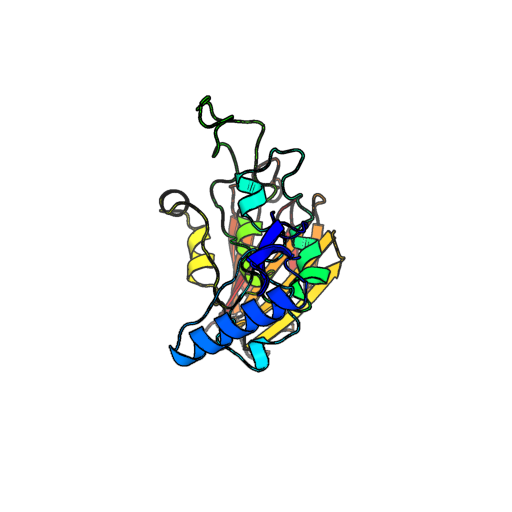1 4.658 1.00 98.31 210 SER A O 1
ATOM 1700 N N . ARG A 1 211 ? -11.155 13.124 5.965 1.00 97.94 211 ARG A N 1
ATOM 1701 C CA . ARG A 1 211 ? -12.432 12.432 5.779 1.00 97.94 211 ARG A CA 1
ATOM 1702 C C . ARG A 1 211 ? -12.915 11.777 7.055 1.00 97.94 211 ARG A C 1
ATOM 1704 O O . ARG A 1 211 ? -12.133 11.340 7.892 1.00 97.94 211 ARG A O 1
ATOM 1711 N N . VAL A 1 212 ? -14.233 11.672 7.146 1.00 98.12 212 VAL A N 1
ATOM 1712 C CA . VAL A 1 212 ? -14.928 10.816 8.101 1.00 98.12 212 VAL A CA 1
ATOM 1713 C C . VAL A 1 212 ? -15.782 9.864 7.278 1.00 98.12 212 VAL A C 1
ATOM 1715 O O . VAL A 1 212 ? -16.599 10.317 6.480 1.00 98.12 212 VAL A O 1
ATOM 1718 N N . LEU A 1 213 ? -15.559 8.566 7.438 1.00 97.56 213 LEU A N 1
ATOM 1719 C CA . LEU A 1 213 ? -16.243 7.503 6.707 1.00 97.56 213 LEU A CA 1
ATOM 1720 C C . LEU A 1 213 ? -16.993 6.617 7.705 1.00 97.56 213 LEU A C 1
ATOM 1722 O O . LEU A 1 213 ? -16.498 6.372 8.805 1.00 97.56 213 LEU A O 1
ATOM 1726 N N . SER A 1 214 ? -18.175 6.142 7.318 1.00 97.00 214 SER A N 1
ATOM 1727 C CA . SER A 1 214 ? -18.910 5.110 8.055 1.00 97.00 214 SER A CA 1
ATOM 1728 C C . SER A 1 214 ? -18.771 3.797 7.300 1.00 97.00 214 SER A C 1
ATOM 1730 O O . SER A 1 214 ? -19.065 3.750 6.105 1.00 97.00 214 SER A O 1
ATOM 1732 N N . VAL A 1 215 ? -18.295 2.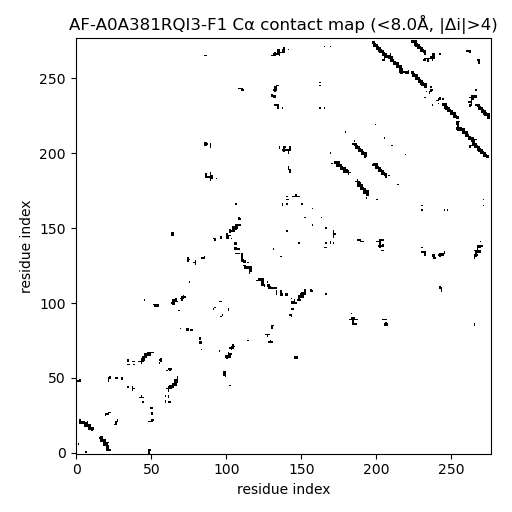754 7.974 1.00 97.81 215 VAL A N 1
ATOM 1733 C CA . VAL A 1 215 ? -18.049 1.436 7.384 1.00 97.81 215 VAL A CA 1
ATOM 1734 C C . VAL A 1 215 ? -18.800 0.382 8.180 1.00 97.81 215 VAL A C 1
ATOM 1736 O O . VAL A 1 215 ? -18.469 0.140 9.337 1.00 97.81 215 VAL A O 1
ATOM 1739 N N . SER A 1 216 ? -19.776 -0.257 7.537 1.00 97.88 216 SER A N 1
ATOM 1740 C CA . SER A 1 216 ? -20.436 -1.441 8.087 1.00 97.88 216 SER A CA 1
ATOM 1741 C C . SER A 1 216 ? -19.468 -2.616 8.119 1.00 97.88 216 SER A C 1
ATOM 1743 O O . SER A 1 216 ? -18.761 -2.866 7.139 1.00 97.88 216 SER A O 1
ATOM 1745 N N . LEU A 1 217 ? -19.456 -3.343 9.237 1.00 98.44 217 LEU A N 1
ATOM 1746 C CA . LEU A 1 217 ? -18.650 -4.549 9.425 1.00 98.44 217 LEU A CA 1
ATOM 1747 C C . LEU A 1 217 ? -19.379 -5.837 9.032 1.00 98.44 217 LEU A C 1
ATOM 1749 O O . LEU A 1 217 ? -18.927 -6.924 9.372 1.00 98.44 217 LEU A O 1
ATOM 1753 N N . SER A 1 218 ? -20.455 -5.738 8.252 1.00 98.06 218 SER A N 1
ATOM 1754 C CA . SER A 1 218 ? -21.240 -6.884 7.760 1.00 98.06 218 SER A CA 1
ATOM 1755 C C . SER A 1 218 ? -20.462 -7.893 6.904 1.00 98.06 218 SER A C 1
ATOM 1757 O O . SER A 1 218 ? -21.001 -8.942 6.565 1.00 98.06 218 SER A O 1
ATOM 1759 N N . PHE A 1 219 ? -19.204 -7.601 6.560 1.00 97.81 219 PHE A N 1
ATOM 1760 C CA . PHE A 1 219 ? -18.289 -8.553 5.929 1.00 97.81 219 PHE A CA 1
ATOM 1761 C C . PHE A 1 219 ? -17.692 -9.573 6.911 1.00 97.81 219 PHE A C 1
ATOM 1763 O O . PHE A 1 219 ? -17.191 -10.595 6.459 1.00 97.81 219 PHE A O 1
ATOM 1770 N N . LEU A 1 220 ? -17.706 -9.299 8.220 1.00 98.44 220 LEU A N 1
ATOM 1771 C CA . LEU A 1 220 ? -17.234 -10.237 9.238 1.00 98.44 220 LEU A CA 1
ATOM 1772 C C . LEU A 1 220 ? -18.147 -11.466 9.314 1.00 98.44 220 LEU A C 1
ATOM 1774 O O . LEU A 1 220 ? -19.340 -11.384 9.013 1.00 98.44 220 LEU A O 1
ATOM 1778 N N . ASP A 1 221 ? -17.597 -12.596 9.764 1.00 97.31 221 ASP A N 1
ATOM 1779 C CA . ASP A 1 221 ? -18.376 -13.825 9.929 1.00 97.31 221 ASP A CA 1
ATOM 1780 C C . ASP A 1 221 ? -19.489 -13.590 10.979 1.00 97.31 221 ASP A C 1
ATOM 1782 O O . ASP A 1 221 ? -19.239 -13.086 12.078 1.00 97.31 221 ASP A O 1
ATOM 1786 N N . SER A 1 222 ? -20.743 -13.910 10.633 1.00 95.19 222 SER A N 1
ATOM 1787 C CA . SER A 1 222 ? -21.926 -13.456 11.385 1.00 95.19 222 SER A CA 1
ATOM 1788 C C . SER A 1 222 ? -22.071 -14.034 12.795 1.00 95.19 222 SER A C 1
ATOM 1790 O O . SER A 1 222 ? -22.785 -13.473 13.621 1.00 95.19 222 SER A O 1
ATOM 1792 N N . ASP A 1 223 ? -21.429 -15.166 13.054 1.00 94.06 223 ASP A N 1
ATOM 1793 C CA . ASP A 1 223 ? -21.466 -15.929 14.299 1.00 94.06 223 ASP A CA 1
ATOM 1794 C C . ASP A 1 223 ? -20.232 -15.702 15.187 1.00 94.06 223 ASP A C 1
ATOM 1796 O O . ASP A 1 223 ? -20.095 -16.352 16.223 1.00 94.06 223 ASP A O 1
ATOM 1800 N N . LYS A 1 224 ? -19.346 -14.769 14.811 1.00 97.06 224 LYS A N 1
ATOM 1801 C CA . LYS A 1 224 ? -18.101 -14.488 15.529 1.00 97.06 224 LYS A CA 1
ATOM 1802 C C . LYS A 1 224 ? -18.069 -13.072 16.087 1.00 97.06 224 LYS A C 1
ATOM 1804 O O . LYS A 1 224 ? -18.523 -12.109 15.469 1.00 97.06 224 LYS A O 1
ATOM 1809 N N . GLN A 1 225 ? -17.453 -12.952 17.257 1.00 98.19 225 GLN A N 1
ATOM 1810 C CA . GLN A 1 225 ? -16.979 -11.679 17.780 1.00 98.19 225 GLN A CA 1
ATOM 1811 C C . GLN A 1 225 ? -15.501 -11.524 17.421 1.00 98.19 225 GLN A C 1
ATOM 1813 O O . GLN A 1 225 ? -14.752 -12.497 17.418 1.00 98.19 225 GLN A O 1
ATOM 1818 N N . TYR A 1 226 ? -15.074 -10.299 17.140 1.00 98.75 226 TYR A N 1
ATOM 1819 C CA . TYR A 1 226 ? -13.706 -9.980 16.757 1.00 98.75 226 TYR A CA 1
ATOM 1820 C C . TYR A 1 226 ? -13.114 -8.926 17.687 1.00 98.75 226 TYR A C 1
ATOM 1822 O O . TYR A 1 226 ? -13.775 -7.955 18.057 1.00 98.75 226 TYR A O 1
ATOM 1830 N N . ASN A 1 227 ? -11.834 -9.077 18.009 1.00 98.69 227 ASN A N 1
ATOM 1831 C CA . ASN A 1 227 ? -11.020 -8.003 18.545 1.00 98.69 227 ASN A CA 1
ATOM 1832 C C . ASN A 1 227 ? -10.449 -7.187 17.377 1.00 98.69 227 ASN A C 1
ATOM 1834 O O . ASN A 1 227 ? -9.583 -7.653 16.638 1.00 98.69 227 ASN A O 1
ATOM 1838 N N . ALA A 1 228 ? -10.934 -5.959 17.212 1.00 98.81 228 ALA A N 1
ATOM 1839 C CA . ALA A 1 228 ? -10.439 -5.022 16.215 1.00 98.81 228 ALA A CA 1
ATOM 1840 C C . ALA A 1 228 ? -9.264 -4.218 16.786 1.00 98.81 228 ALA A C 1
ATOM 1842 O O . ALA A 1 228 ? -9.479 -3.263 17.535 1.00 98.81 228 ALA A O 1
ATOM 1843 N N . THR A 1 229 ? -8.028 -4.565 16.422 1.00 98.88 229 THR A N 1
ATOM 1844 C CA . THR A 1 229 ? -6.839 -3.750 16.714 1.00 98.88 229 THR A CA 1
ATOM 1845 C C . THR A 1 229 ? -6.663 -2.695 15.627 1.00 98.88 229 THR A C 1
ATOM 1847 O O . THR A 1 229 ? -6.346 -3.002 14.479 1.00 98.88 229 THR A O 1
ATOM 1850 N N . VAL A 1 230 ? -6.903 -1.440 15.996 1.00 98.88 230 VAL A N 1
ATOM 1851 C CA . VAL A 1 230 ? -6.951 -0.272 15.116 1.00 98.88 230 VAL A CA 1
ATOM 1852 C C . VAL A 1 230 ? -5.658 0.529 15.225 1.00 98.88 230 VAL A C 1
ATOM 1854 O O . VAL A 1 230 ? -5.324 1.006 16.306 1.00 98.88 230 VAL A O 1
ATOM 1857 N N . TYR A 1 231 ? -5.007 0.757 14.088 1.00 98.94 231 TYR A N 1
ATOM 1858 C CA . TYR A 1 231 ? -3.856 1.638 13.901 1.00 98.94 231 TYR A CA 1
ATOM 1859 C C . TYR A 1 231 ? -4.324 2.846 13.091 1.00 98.94 231 TYR A C 1
ATOM 1861 O O . TYR A 1 231 ? -4.661 2.716 11.912 1.00 98.94 231 TYR A O 1
ATOM 1869 N N . LYS A 1 232 ? -4.412 4.017 13.718 1.00 98.81 232 LYS A N 1
ATOM 1870 C CA . LYS A 1 232 ? -4.976 5.218 13.090 1.00 98.81 232 LYS A CA 1
ATOM 1871 C C . LYS A 1 232 ? -4.136 6.449 13.370 1.00 98.81 232 LYS A C 1
ATOM 1873 O O . LYS A 1 232 ? -3.446 6.531 14.386 1.00 98.81 232 LYS A O 1
ATOM 1878 N N . ASP A 1 233 ? -4.285 7.441 12.505 1.00 98.81 233 ASP A N 1
ATOM 1879 C CA . ASP A 1 233 ? -3.717 8.752 12.764 1.00 98.81 233 ASP A CA 1
ATOM 1880 C C . ASP A 1 233 ? -4.385 9.405 13.989 1.00 98.81 233 ASP A C 1
ATOM 1882 O O . ASP A 1 233 ? -5.583 9.212 14.239 1.00 98.81 233 ASP A O 1
ATOM 1886 N N . PRO A 1 234 ? -3.654 10.241 14.741 1.00 98.00 234 PRO A N 1
ATOM 1887 C CA . PRO A 1 234 ? -4.258 11.145 15.709 1.00 98.00 234 PRO A CA 1
ATOM 1888 C C . PRO A 1 234 ? -5.286 12.083 15.050 1.00 98.00 234 PRO A C 1
ATOM 1890 O O . PRO A 1 234 ? -5.086 12.527 13.922 1.00 98.00 234 PRO A O 1
ATOM 1893 N N . GLU A 1 235 ? -6.342 12.493 15.761 1.00 93.19 235 GLU A N 1
ATOM 1894 C CA . GLU A 1 235 ? -7.402 13.345 15.179 1.00 93.19 235 GLU A CA 1
ATOM 1895 C C . GLU A 1 235 ? -6.888 14.681 14.614 1.00 93.19 235 GLU A C 1
ATOM 1897 O O . GLU A 1 235 ? -7.349 15.140 13.570 1.00 93.19 235 GLU A O 1
ATOM 1902 N N . THR A 1 236 ? -5.898 15.299 15.269 1.00 94.62 236 THR A N 1
ATOM 1903 C CA . THR A 1 236 ? -5.232 16.518 14.765 1.00 94.62 236 THR A CA 1
ATOM 1904 C C . THR A 1 236 ? -3.934 16.213 14.004 1.00 94.62 236 THR A C 1
ATOM 1906 O O . THR A 1 236 ? -3.040 17.055 13.930 1.00 94.62 236 THR A O 1
ATOM 1909 N N . GLY A 1 237 ? -3.798 14.987 13.498 1.00 96.81 237 GLY A N 1
ATOM 1910 C CA . GLY A 1 237 ? -2.656 14.518 12.723 1.00 96.81 237 GLY A CA 1
ATOM 1911 C C . GLY A 1 237 ? -2.730 14.917 11.251 1.00 96.81 237 GLY A C 1
ATOM 1912 O O . GLY A 1 237 ? -3.217 15.995 10.893 1.00 96.81 237 GLY A O 1
ATOM 1913 N N . GLY A 1 238 ? -2.230 14.027 10.400 1.00 98.19 238 GLY A N 1
ATOM 1914 C CA . GLY A 1 238 ? -2.126 14.224 8.958 1.00 98.19 238 GLY A CA 1
ATOM 1915 C C . GLY A 1 238 ? -0.697 14.494 8.519 1.00 98.19 238 GLY A C 1
ATOM 1916 O O . GLY A 1 238 ? 0.155 14.887 9.321 1.00 98.19 238 GLY A O 1
ATOM 1917 N N . TRP A 1 239 ? -0.458 14.281 7.227 1.00 97.94 239 TRP A N 1
ATOM 1918 C CA . TRP A 1 239 ? 0.892 14.167 6.683 1.00 97.94 239 TRP A CA 1
ATOM 1919 C C . TRP A 1 239 ? 1.747 15.407 6.981 1.00 97.94 239 TRP A C 1
ATOM 1921 O O . TRP A 1 239 ? 2.813 15.276 7.551 1.00 97.94 239 TRP A O 1
ATOM 1931 N N . MET A 1 240 ? 1.255 16.628 6.767 1.00 96.88 240 MET A N 1
ATOM 1932 C CA . MET A 1 240 ? 2.036 17.852 7.046 1.00 96.88 240 MET A CA 1
ATOM 1933 C C . MET A 1 240 ? 2.218 18.200 8.532 1.00 96.88 240 MET A C 1
ATOM 1935 O O . MET A 1 240 ? 2.913 19.165 8.839 1.00 96.88 240 MET A O 1
ATOM 1939 N N . LYS A 1 241 ? 1.515 17.526 9.449 1.00 97.06 241 LYS A N 1
ATOM 1940 C CA . LYS A 1 241 ? 1.451 17.939 10.861 1.00 97.06 241 LYS A CA 1
ATOM 1941 C C . LYS A 1 241 ? 2.139 16.949 11.782 1.00 97.06 241 LYS A C 1
ATOM 1943 O O . LYS A 1 241 ? 3.017 17.343 12.536 1.00 97.06 241 LYS A O 1
ATOM 1948 N N . ARG A 1 242 ? 1.677 15.698 11.766 1.00 98.06 242 ARG A N 1
ATOM 1949 C CA . ARG A 1 242 ? 2.124 14.629 12.673 1.00 98.06 242 ARG A CA 1
ATOM 1950 C C . ARG A 1 242 ? 2.157 13.302 11.904 1.00 98.06 242 ARG A C 1
ATOM 1952 O O . ARG A 1 242 ? 1.338 12.429 12.181 1.00 98.06 242 ARG A O 1
ATOM 1959 N N . PRO A 1 243 ? 3.010 13.190 10.867 1.00 98.38 243 PRO A N 1
ATOM 1960 C CA . PRO A 1 243 ? 3.031 12.035 9.969 1.00 98.38 243 PRO A CA 1
ATOM 1961 C C . PRO A 1 243 ? 3.481 10.743 10.655 1.00 98.38 243 PRO A C 1
ATOM 1963 O O . PRO A 1 243 ? 3.070 9.664 10.240 1.00 98.38 243 PRO A O 1
ATOM 1966 N N . GLU A 1 244 ? 4.299 10.857 11.698 1.00 98.69 244 GLU A N 1
ATOM 1967 C CA . GLU A 1 244 ? 4.975 9.732 12.354 1.00 98.69 244 GLU A CA 1
ATOM 1968 C C . GLU A 1 244 ? 4.300 9.307 13.669 1.00 98.69 244 GLU A C 1
ATOM 1970 O O . GLU A 1 244 ? 4.746 8.382 14.337 1.00 98.69 244 GLU A O 1
ATOM 1975 N N . GLU A 1 245 ? 3.190 9.946 14.047 1.00 98.62 245 GLU A N 1
ATOM 1976 C CA . GLU A 1 245 ? 2.417 9.553 15.227 1.00 98.62 245 GLU A CA 1
ATOM 1977 C C . GLU A 1 245 ? 1.313 8.555 14.858 1.00 98.62 245 GLU A C 1
ATOM 1979 O O . GLU A 1 245 ? 0.552 8.770 13.913 1.00 98.62 245 GLU A O 1
ATOM 1984 N N . VAL A 1 246 ? 1.170 7.494 15.658 1.00 98.69 246 VAL A N 1
ATOM 1985 C CA . VAL A 1 246 ? 0.127 6.469 15.496 1.00 98.69 246 VAL A CA 1
ATOM 1986 C C . VAL A 1 246 ? -0.603 6.260 16.815 1.00 98.69 246 VAL A C 1
ATOM 1988 O O . VAL A 1 246 ? 0.016 6.080 17.862 1.00 98.69 246 VAL A O 1
ATOM 1991 N N . VAL A 1 247 ? -1.932 6.225 16.761 1.00 98.75 247 VAL A N 1
ATOM 1992 C CA . VAL A 1 247 ? -2.782 5.786 17.869 1.00 98.75 247 VAL A CA 1
ATOM 1993 C C . VAL A 1 247 ? -3.164 4.330 17.637 1.00 98.75 247 VAL A C 1
ATOM 1995 O O . VAL A 1 247 ? -3.766 4.001 16.614 1.00 98.75 247 VAL A O 1
ATOM 1998 N N . ILE A 1 248 ? -2.840 3.472 18.605 1.00 98.81 248 ILE A N 1
ATOM 1999 C CA . ILE A 1 248 ? -3.189 2.050 18.592 1.00 98.81 248 ILE A CA 1
ATOM 2000 C C . ILE A 1 248 ? -4.225 1.801 19.683 1.00 98.81 248 ILE A C 1
ATOM 2002 O O . ILE A 1 248 ? -4.002 2.139 20.845 1.00 98.81 248 ILE A O 1
ATOM 2006 N N . GLN A 1 249 ? -5.367 1.234 19.312 1.00 98.31 249 GLN A N 1
ATOM 2007 C CA . GLN A 1 249 ? -6.455 0.930 20.240 1.00 98.31 249 GLN A CA 1
ATOM 2008 C C . GLN A 1 249 ? -7.164 -0.358 19.831 1.00 98.31 249 GLN A C 1
ATOM 2010 O O . GLN A 1 249 ? -7.184 -0.702 18.652 1.00 98.31 249 GLN A O 1
ATOM 2015 N N . SER A 1 250 ? -7.793 -1.028 20.790 1.00 98.19 250 SER A N 1
ATOM 2016 C CA . SER A 1 250 ? -8.552 -2.254 20.547 1.00 98.19 250 SER A CA 1
ATOM 2017 C C . SER A 1 250 ? -9.997 -2.095 20.993 1.00 98.19 250 SER A C 1
ATOM 2019 O O . SER A 1 250 ? -10.274 -1.396 21.969 1.00 98.19 250 SER A O 1
ATOM 2021 N N . GLN A 1 251 ? -10.914 -2.741 20.283 1.00 97.94 251 GLN A N 1
ATOM 2022 C CA . GLN A 1 251 ? -12.328 -2.798 20.647 1.00 97.94 251 GLN A CA 1
ATOM 2023 C C . GLN A 1 251 ? -12.963 -4.091 20.134 1.00 97.94 251 GLN A C 1
ATOM 2025 O O . GLN A 1 251 ? -12.573 -4.599 19.083 1.00 97.94 251 GLN A O 1
ATOM 2030 N N . LEU A 1 252 ? -13.951 -4.602 20.866 1.00 98.44 252 LEU A N 1
ATOM 2031 C CA . LEU A 1 252 ? -14.751 -5.739 20.422 1.00 98.44 252 LEU A CA 1
ATOM 2032 C C . LEU A 1 252 ? -15.804 -5.274 19.419 1.00 98.44 252 LEU A C 1
ATOM 2034 O O . LEU A 1 252 ? -16.467 -4.261 19.642 1.00 98.44 252 LEU A O 1
ATOM 2038 N N . VAL A 1 253 ? -15.943 -6.020 18.329 1.00 98.50 253 VAL A N 1
ATOM 2039 C CA . VAL A 1 253 ? -16.916 -5.775 17.261 1.00 98.50 253 VAL A CA 1
ATOM 2040 C C . VAL A 1 253 ? -17.465 -7.093 16.728 1.00 98.50 253 VAL A C 1
ATOM 2042 O O . VAL A 1 253 ? -16.897 -8.159 16.960 1.00 98.50 253 VAL A O 1
ATOM 2045 N N . ASP A 1 254 ? -18.553 -7.012 15.984 1.00 98.50 254 ASP A N 1
ATOM 2046 C CA . ASP A 1 254 ? -19.181 -8.125 15.276 1.00 98.50 254 ASP A CA 1
ATOM 2047 C C . ASP A 1 254 ? -19.693 -7.663 13.901 1.00 98.50 254 ASP A C 1
ATOM 2049 O O . ASP A 1 254 ? -19.530 -6.503 13.510 1.00 98.50 254 ASP A O 1
ATOM 2053 N N . SER A 1 255 ? -20.327 -8.571 13.158 1.00 98.12 255 SER A N 1
ATOM 2054 C CA . SER A 1 255 ? -20.900 -8.276 11.837 1.00 98.12 255 SER A CA 1
ATOM 2055 C C . SER A 1 255 ? -22.025 -7.225 11.846 1.00 98.1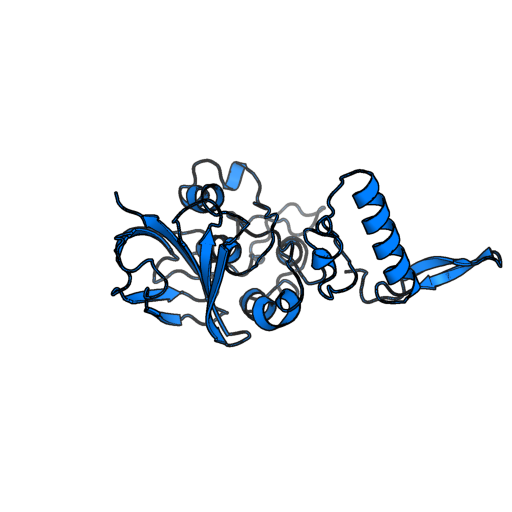2 255 SER A C 1
ATOM 2057 O O . SER A 1 255 ? -22.314 -6.624 10.811 1.00 98.12 255 SER A O 1
ATOM 2059 N N . GLY A 1 256 ? -22.654 -6.971 12.999 1.00 98.06 256 GLY A N 1
ATOM 2060 C CA . GLY A 1 256 ? -23.686 -5.945 13.169 1.00 98.06 256 GLY A CA 1
ATOM 2061 C C . GLY A 1 256 ? -23.129 -4.557 13.493 1.00 98.06 256 GLY A C 1
ATOM 2062 O O . GLY A 1 256 ? -23.888 -3.591 13.557 1.00 98.06 256 GLY A O 1
ATOM 2063 N N . SER A 1 257 ? -21.820 -4.448 13.711 1.00 98.12 257 SER A N 1
ATOM 2064 C CA . SER A 1 257 ? -21.157 -3.213 14.115 1.00 98.12 257 SER A CA 1
ATOM 2065 C C . SER A 1 257 ? -20.900 -2.265 12.931 1.00 98.12 257 SER A C 1
ATOM 2067 O O . SER A 1 257 ? -20.658 -2.690 11.801 1.00 98.12 257 SER A O 1
ATOM 2069 N N . ASP A 1 258 ? -20.859 -0.961 13.215 1.00 97.19 258 ASP A N 1
ATOM 2070 C CA . ASP A 1 258 ? -20.405 0.084 12.290 1.00 97.19 258 ASP A CA 1
ATOM 2071 C C . ASP A 1 258 ? -19.156 0.779 12.848 1.00 97.19 258 ASP A C 1
ATOM 2073 O O . ASP A 1 258 ? -19.101 1.158 14.021 1.00 97.19 258 ASP A O 1
ATOM 2077 N N . LEU A 1 259 ? -18.155 1.013 11.996 1.00 96.81 259 LEU A N 1
ATOM 2078 C CA . LEU A 1 259 ? -16.971 1.795 12.341 1.00 96.81 259 LEU A CA 1
ATOM 2079 C C . LEU A 1 259 ? -17.016 3.186 11.735 1.00 96.81 259 LEU A C 1
ATOM 2081 O O . LEU A 1 259 ? -17.093 3.371 10.520 1.00 96.81 259 LEU A O 1
ATOM 2085 N N . ARG A 1 260 ? -16.835 4.179 12.605 1.00 97.06 260 ARG A N 1
ATOM 2086 C CA . ARG A 1 260 ? -16.512 5.544 12.204 1.00 97.06 260 ARG A CA 1
ATOM 2087 C C . ARG A 1 260 ? -14.999 5.674 12.022 1.00 97.06 260 ARG A C 1
ATOM 2089 O O . ARG A 1 260 ? -14.252 5.721 12.995 1.00 97.06 260 ARG A O 1
ATOM 2096 N N . ILE A 1 261 ? -14.560 5.766 10.773 1.00 97.00 261 ILE A N 1
ATOM 2097 C CA . ILE A 1 261 ? -13.157 5.932 10.387 1.00 97.00 261 ILE A CA 1
ATOM 2098 C C . ILE A 1 261 ? -12.879 7.424 10.173 1.00 97.00 261 ILE A C 1
ATOM 2100 O O . ILE A 1 261 ? -13.494 8.058 9.316 1.00 97.00 261 ILE A O 1
ATOM 2104 N N . VAL A 1 262 ? -11.965 7.996 10.959 1.00 97.81 262 VAL A N 1
ATOM 2105 C CA . VAL A 1 262 ? -11.554 9.406 10.863 1.00 97.81 262 VAL A CA 1
ATOM 2106 C C . VAL A 1 262 ? -10.133 9.449 10.327 1.00 97.81 262 VAL A C 1
ATOM 2108 O O . VAL A 1 262 ? -9.213 8.977 10.984 1.00 97.81 262 VAL A O 1
ATOM 2111 N N . ILE A 1 263 ? -9.960 10.017 9.136 1.00 98.38 263 ILE A N 1
ATOM 2112 C CA . ILE A 1 263 ? -8.681 10.046 8.429 1.00 98.38 263 ILE A CA 1
ATOM 2113 C C . ILE A 1 263 ? -8.280 11.504 8.198 1.00 98.38 263 ILE A C 1
ATOM 2115 O O . ILE A 1 263 ? -8.923 12.194 7.399 1.00 98.38 263 ILE A O 1
ATOM 2119 N N . PRO A 1 264 ? -7.242 12.009 8.878 1.00 98.56 264 PRO A N 1
ATOM 2120 C CA . PRO A 1 264 ? -6.647 13.306 8.588 1.00 98.56 264 PRO A CA 1
ATOM 2121 C C . PRO A 1 264 ? -6.110 13.410 7.154 1.00 98.56 264 PRO A C 1
ATOM 2123 O O . PRO A 1 264 ? -6.017 12.429 6.417 1.00 98.56 264 PRO A O 1
ATOM 2126 N N . SER A 1 265 ? -5.743 14.623 6.739 1.00 98.56 265 SER A N 1
ATOM 2127 C CA . SER A 1 265 ? -5.198 14.854 5.400 1.00 98.56 265 SER A CA 1
ATOM 2128 C C . SER A 1 265 ? -3.979 13.971 5.130 1.00 98.56 265 SER A C 1
ATOM 2130 O O . SER A 1 265 ? -3.074 13.861 5.955 1.00 98.56 265 SER A O 1
ATOM 2132 N N . GLY A 1 266 ? -3.946 13.357 3.949 1.00 98.56 266 GLY A N 1
ATOM 2133 C CA . GLY A 1 266 ? -2.875 12.475 3.484 1.00 98.56 266 GLY A CA 1
ATOM 2134 C C . GLY A 1 266 ? -2.658 11.223 4.329 1.00 98.56 266 GLY A C 1
ATOM 2135 O O . GLY A 1 266 ? -1.635 10.577 4.141 1.00 98.56 266 GLY A O 1
ATOM 2136 N N . GLY A 1 267 ? -3.589 10.906 5.230 1.00 98.81 267 GLY A N 1
ATOM 2137 C CA . GLY A 1 267 ? -3.468 9.841 6.213 1.00 98.81 267 GLY A CA 1
ATOM 2138 C C . GLY A 1 267 ? -4.185 8.542 5.854 1.00 98.81 267 GLY A C 1
ATOM 2139 O O . GLY A 1 267 ? -4.645 8.338 4.719 1.00 98.81 267 GLY A O 1
ATOM 2140 N N . GLY A 1 268 ? -4.287 7.664 6.849 1.00 98.75 268 GLY A N 1
ATOM 2141 C CA . GLY A 1 268 ? -4.962 6.379 6.741 1.00 98.75 268 GLY A CA 1
ATOM 2142 C C . GLY A 1 268 ? -5.273 5.714 8.080 1.00 98.75 268 GLY A C 1
ATOM 2143 O O . GLY A 1 268 ? -4.979 6.228 9.157 1.00 98.75 268 GLY A O 1
ATOM 2144 N N . GLN A 1 269 ? -5.910 4.553 7.995 1.00 98.88 269 GLN A N 1
ATOM 2145 C CA . GLN A 1 269 ? -6.238 3.697 9.126 1.00 98.88 269 GLN A CA 1
ATOM 2146 C C . GLN A 1 269 ? -6.151 2.235 8.688 1.00 98.88 269 GLN A C 1
ATOM 2148 O O . GLN A 1 269 ? -6.742 1.853 7.674 1.00 98.88 269 GLN A O 1
ATOM 2153 N N . ALA A 1 270 ? -5.432 1.431 9.465 1.00 98.94 270 ALA A N 1
ATOM 2154 C CA . ALA A 1 270 ? -5.300 -0.006 9.287 1.00 98.94 270 ALA A CA 1
ATOM 2155 C C . ALA A 1 270 ? -5.932 -0.735 10.477 1.00 98.94 270 ALA A C 1
ATOM 2157 O O . ALA A 1 270 ? -5.851 -0.264 11.612 1.00 98.94 270 ALA A O 1
ATOM 2158 N N . ILE A 1 271 ? -6.600 -1.859 10.235 1.00 98.94 271 ILE A N 1
ATOM 2159 C CA . ILE A 1 271 ? -7.247 -2.645 11.290 1.00 98.94 271 ILE A CA 1
ATOM 2160 C C . ILE A 1 271 ? -7.001 -4.121 11.027 1.00 98.94 271 ILE A C 1
ATOM 2162 O O . ILE A 1 271 ? -7.193 -4.576 9.901 1.00 98.94 271 ILE A O 1
ATOM 2166 N N . ARG A 1 272 ? -6.621 -4.854 12.071 1.00 98.88 272 ARG A N 1
ATOM 2167 C CA . ARG A 1 272 ? -6.720 -6.314 12.123 1.00 98.88 272 ARG A CA 1
ATOM 2168 C C . ARG A 1 272 ? -7.937 -6.678 12.964 1.00 98.88 272 ARG A C 1
ATOM 2170 O O . ARG A 1 272 ? -8.085 -6.162 14.070 1.00 98.88 272 ARG A O 1
ATOM 2177 N N . PHE A 1 273 ? -8.783 -7.552 12.449 1.00 98.88 273 PHE A N 1
ATOM 2178 C CA . PHE A 1 273 ? -9.889 -8.165 13.170 1.00 98.88 273 PHE A CA 1
ATOM 2179 C C . PHE A 1 273 ? -9.521 -9.622 13.406 1.00 98.88 273 PHE A C 1
ATOM 2181 O O . PHE A 1 273 ? -9.570 -10.417 12.470 1.00 98.88 273 PHE A O 1
ATOM 2188 N N . SER A 1 274 ? -9.159 -9.965 14.637 1.00 98.50 274 SER A N 1
ATOM 2189 C CA . SER A 1 274 ? -8.923 -11.356 15.021 1.00 98.50 274 SER A CA 1
ATOM 2190 C C . SER A 1 274 ? -10.135 -11.910 15.772 1.00 98.50 274 SER A C 1
ATOM 2192 O O . SER A 1 274 ? -10.649 -11.216 16.657 1.00 98.50 274 SER A O 1
ATOM 2194 N N . PRO A 1 275 ? -10.638 -13.112 15.442 1.00 97.25 275 PRO A N 1
ATOM 2195 C CA . PRO A 1 275 ? -11.735 -13.719 16.184 1.00 97.25 275 PRO A CA 1
ATOM 2196 C C . PRO A 1 275 ? -11.413 -13.840 17.676 1.00 97.25 275 PRO A C 1
ATOM 2198 O O . PRO A 1 275 ? -10.286 -14.151 18.071 1.00 97.25 275 PRO A O 1
ATOM 2201 N N . VAL A 1 276 ? -12.420 -13.602 18.507 1.00 95.06 276 VAL A N 1
ATOM 2202 C CA . VAL A 1 276 ? -12.391 -13.906 19.937 1.00 95.06 276 VAL A CA 1
ATOM 2203 C C . VAL A 1 276 ? -12.908 -15.329 20.111 1.00 95.06 276 VAL A C 1
ATOM 2205 O O . VAL A 1 276 ? -13.961 -15.665 19.572 1.00 95.06 276 VAL A O 1
ATOM 2208 N N . ASN A 1 277 ? -12.151 -16.154 20.835 1.00 77.69 277 ASN A N 1
ATOM 2209 C CA . ASN A 1 277 ? -12.572 -17.508 21.209 1.00 77.69 277 ASN A CA 1
ATOM 2210 C C . ASN A 1 277 ? -13.696 -17.493 22.247 1.00 77.69 277 ASN A C 1
ATOM 2212 O O . ASN A 1 277 ? -13.631 -16.639 23.163 1.00 77.69 277 ASN A O 1
#

Radius of gyration: 20.45 Å; Cα contacts (8 Å, |Δi|>4): 629; chains: 1; bounding box: 52×45×61 Å

pLDDT: mean 96.33, std 4.98, range [53.16, 99.0]

Solvent-accessible surface area (backbone atoms only — not comparable to full-atom values): 14834 Å² total; per-residue (Å²): 129,76,54,91,42,66,68,46,78,40,74,44,96,86,71,46,80,45,66,38,38,46,78,33,70,71,37,52,53,47,53,50,51,52,52,56,50,30,50,77,68,75,40,66,44,71,38,70,75,43,60,78,61,82,53,58,38,79,82,42,64,42,52,54,32,26,38,68,59,90,37,46,63,36,44,72,74,43,55,74,86,73,24,65,52,30,27,48,76,31,33,35,63,77,52,68,43,71,46,30,43,35,50,40,45,45,42,51,51,71,46,54,67,76,44,49,71,40,97,91,41,80,51,68,29,80,84,41,62,43,55,34,16,35,19,21,25,56,7,36,64,55,54,52,50,22,67,65,78,49,75,60,46,61,67,80,62,45,63,90,42,77,73,48,54,55,69,75,66,58,70,52,57,62,68,43,78,43,75,79,48,68,43,79,45,44,25,38,31,26,38,34,30,37,62,88,52,85,34,35,39,37,7,29,41,28,6,72,55,59,49,77,47,81,43,74,31,63,84,43,61,81,92,45,44,23,42,34,44,34,35,23,39,43,89,85,28,13,28,96,72,38,24,71,45,69,43,75,51,75,46,82,43,38,23,89,37,73,44,80,45,65,27,27,25,14,11,7,30,21,33,42,30,40,70,57,133

Organism: NCBI:txid408172

Nearest PDB structures (foldseek):
  8wg0-assembly2_C  TM=9.706E-01  e=5.672E-30  Flavobacterium johnsoniae UW101
  8wg2-assembly1_A  TM=9.473E-01  e=5.008E-30  Flavobacterium johnsoniae UW101
  2jke-assembly1_B  TM=9.571E-01  e=1.125E-29  Bacteroides thetaiotaomicron VPI-5482
  2jka-assembly1_A  TM=9.574E-01  e=3.904E-29  Bacteroides thetaiotaomicron VPI-5482
  3wfa-assembly1_A  TM=9.566E-01  e=4.155E-29  Bacteroides thetaiotaomicron

Sequence (277 aa):
VNDGSQNIKRTGEDGKIYKEWHHGQYMVEHFRKVLETAAKYEVSIVVHEPIKDTGIRRTFPNMISREGARGQEFNGFMGSKDNNKPNHSTILPFTRLISSPMDYTPGIFNLTEYRYFAPDNRKINLNHQIPSTISKELALYVVIYAPVQMAADLPENYEGHPAFQFIKDVPTDWETSICVNGEIGKYITMVRKDINSDDWYLGSITNENSRVLSVSLSFLDSDKQYNATVYKDPETGGWMK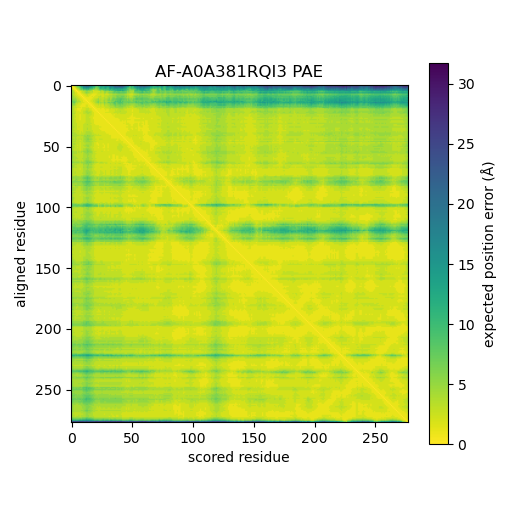RPEEVVIQSQLVDSGSDLRIVIPSGGGQAIRFSPVN

Foldseek 3Di:
DPQPDQADWDQDPVRDTGTHHLQDPVVVVVVVVVLVVCVVVVAADEEESHHQAPQCCVVRVSPFFYANDAACVLLVPPDPVRRDALLNLLQCLVPRQPRGQHQRAFAELCFAQPDAPDPVGRDGDRRGGRLEANQQSLLCLQSRATQDYHNRYDVVSVPPDPSCVSVVPRHRDFPDKDFQDGDRSAKTKIKTAHPVALKIKIKIGGGQAKDKDKGQLLVHDQPFKWKKWKWFADLPDGRVRPRNDIDTDIDIDHNRDMDTHTAHGSYMMMIMTHTDD

Secondary structure (DSSP, 8-state):
--TTSS-EEEE-TTSPEEEE-TTSHHHHHHHHHHHHHHHHTT--EEESSPPPP-SGGGT-TTEEEE--S--THHHHHS-TTTSPPTTHHHHGGGTTTSS---------S--BS--EEETTEEEE-TT-B-SS-HHHHHHHHHHS--SS----S-HHHHTT-TTHHHHHH--S-EEEEEEEEEETTTEEEEEEEESSSS-EEEEEEE-SS-EEEEEE-TTS-TT--EEEEEEE--TT-BTTTBTT--EEEEEEE-TT-EEEEEE-TT-EEEEEEEEP-